Protein AF-A0A3A9K9J2-F1 (afdb_monomer_lite)

Radius of gyration: 22.32 Å; chains: 1; bounding box: 48×50×74 Å

Sequence (201 aa):
MSAGFDIFEVKINYYSASSVFVLTMLWGFITAFLLTTKGYRYADFMFVTNRLTSHLANGLFLLTMSFLGSLTASLSPFLIRVIIFIYQDEGHITEDFLMSAQAHEFIIGFATAFLYLLVFSVLGYLFGMLIQFNKALQVIIPVVFLGGLMINSGEQGMIISIINFFMMESSFVLFTLKMIVSILVIYLSTILLTNKMEVIR

pLDDT: mean 80.05, std 14.47, range [35.81, 96.19]

Organism: NCBI:txid885475

Foldseek 3Di:
DDDDDPPPDDDDDDDDLVVLLVVLLVVLLVVLLCCLDPVNVVVLCVPDVDPVVSLVVSLVVSLVSLLVSLVVSLCVVVVVVVVCVVPPPPPPPPPCPVVVPDPVNSVLSSLLSSLSSSLSNLVSNLLSLVCVVPVVSVVVVVCCVVVQCVVQVDCPRPVNVVVCVQPVDPDSVVNVVVSVVSSCVSSVVSSVVNVVPPDDD

Secondary structure (DSSP, 8-state):
-----------PPP--THHHHHHHHHHHHHHHHHHTSHHHHHHHTTT--SHHHHHHHHHHHHHHHHHHHHHHHHHHHHHHHHHHHHH-TT----THHHHH--HHHHHHHHHHHHHHHHHHHHHHHHHHHHHHH-TTHHHHHHHHHHHHHHHT-STT-HHHHHHHHHH----HHHHHHHHHHHHHHHHHHHHHHHHT-----

Structure (mmCIF, N/CA/C/O backbone):
data_AF-A0A3A9K9J2-F1
#
_entry.id   AF-A0A3A9K9J2-F1
#
loop_
_atom_site.group_PDB
_atom_site.id
_atom_site.type_symbol
_atom_site.label_atom_id
_atom_site.label_alt_id
_atom_site.label_comp_id
_atom_site.label_asym_id
_atom_site.label_entity_id
_atom_site.label_seq_id
_atom_site.pdbx_PDB_ins_code
_atom_site.Cartn_x
_atom_site.Cartn_y
_atom_site.Cartn_z
_atom_site.occupancy
_atom_site.B_iso_or_equiv
_atom_site.auth_seq_id
_atom_site.auth_comp_id
_atom_site.auth_asym_id
_atom_site.auth_atom_id
_atom_site.pdbx_PDB_model_num
ATOM 1 N N . MET A 1 1 ? 30.462 -39.689 -44.982 1.00 38.81 1 MET A N 1
ATOM 2 C CA . MET A 1 1 ? 30.475 -38.266 -44.580 1.00 38.81 1 MET A CA 1
ATOM 3 C C . MET A 1 1 ? 29.304 -38.070 -43.635 1.00 38.81 1 MET A C 1
ATOM 5 O O . MET A 1 1 ? 28.172 -38.116 -44.089 1.00 38.81 1 MET A O 1
ATOM 9 N N . SER A 1 2 ? 29.560 -38.010 -42.328 1.00 35.81 2 SER A N 1
ATOM 10 C CA . SER A 1 2 ? 28.514 -37.786 -41.325 1.00 35.81 2 SER A CA 1
ATOM 11 C C . SER A 1 2 ? 28.433 -36.287 -41.075 1.00 35.81 2 SER A C 1
ATOM 13 O O . SER A 1 2 ? 29.358 -35.721 -40.500 1.00 35.81 2 SER A O 1
ATOM 15 N N . ALA A 1 3 ? 27.377 -35.640 -41.563 1.00 47.16 3 ALA A N 1
ATOM 16 C CA . ALA A 1 3 ? 27.064 -34.269 -41.184 1.00 47.16 3 ALA A CA 1
ATOM 17 C C . ALA A 1 3 ? 26.489 -34.308 -39.762 1.00 47.16 3 ALA A C 1
ATOM 19 O O . ALA A 1 3 ? 25.352 -34.730 -39.560 1.00 47.16 3 ALA A O 1
ATOM 20 N N . GLY A 1 4 ? 27.314 -33.960 -38.773 1.00 50.06 4 GLY A N 1
ATOM 21 C CA . GLY A 1 4 ? 26.856 -33.726 -37.408 1.00 50.06 4 GLY A CA 1
ATOM 22 C C . GLY A 1 4 ? 26.035 -32.443 -37.382 1.00 50.06 4 GLY A C 1
ATOM 23 O O . GLY A 1 4 ? 26.533 -31.385 -37.755 1.00 50.06 4 GLY A O 1
ATOM 24 N N . PHE A 1 5 ? 24.766 -32.556 -37.005 1.00 57.00 5 PHE A N 1
ATOM 25 C CA . PHE A 1 5 ? 23.926 -31.407 -36.700 1.00 57.00 5 PHE A CA 1
ATOM 26 C C . PHE A 1 5 ? 24.384 -30.878 -35.338 1.00 57.00 5 PHE A C 1
ATOM 28 O O . PHE A 1 5 ? 24.170 -31.544 -34.326 1.00 57.00 5 PHE A O 1
ATOM 35 N N . ASP A 1 6 ? 25.063 -29.732 -35.320 1.00 59.66 6 ASP A N 1
ATOM 36 C CA . ASP A 1 6 ? 25.388 -29.038 -34.075 1.00 59.66 6 ASP A CA 1
ATOM 37 C C . ASP A 1 6 ? 24.086 -28.454 -33.520 1.00 59.66 6 ASP A C 1
ATOM 39 O O . ASP A 1 6 ? 23.454 -27.576 -34.115 1.00 59.66 6 ASP A O 1
ATOM 43 N N . ILE A 1 7 ? 23.620 -29.035 -32.421 1.00 63.44 7 ILE A N 1
ATOM 44 C CA . ILE A 1 7 ? 22.377 -28.655 -31.765 1.00 63.44 7 ILE A CA 1
ATOM 45 C C . ILE A 1 7 ? 22.719 -27.453 -30.884 1.00 63.44 7 ILE A C 1
ATOM 47 O O . ILE A 1 7 ? 23.238 -27.611 -29.783 1.00 63.44 7 ILE A O 1
ATOM 51 N N . PHE A 1 8 ? 22.481 -26.239 -31.380 1.00 63.91 8 PHE A N 1
ATOM 52 C CA . PHE A 1 8 ? 22.632 -25.034 -30.567 1.00 63.91 8 PHE A CA 1
ATOM 53 C C . PHE A 1 8 ? 21.551 -25.017 -29.480 1.00 63.91 8 PHE A C 1
ATOM 55 O O . PHE A 1 8 ? 20.386 -24.715 -29.739 1.00 63.91 8 PHE A O 1
ATOM 62 N N . GLU A 1 9 ? 21.938 -25.354 -28.252 1.00 56.88 9 GLU A N 1
ATOM 63 C CA . GLU A 1 9 ? 21.093 -25.212 -27.069 1.00 56.88 9 GLU A CA 1
ATOM 64 C C . GLU A 1 9 ? 21.193 -23.771 -26.552 1.00 56.88 9 GLU A C 1
ATOM 66 O O . GLU A 1 9 ? 22.138 -23.391 -25.863 1.00 56.88 9 GLU A O 1
ATOM 71 N N . VAL A 1 10 ? 20.213 -22.937 -26.909 1.00 65.62 10 VAL A N 1
ATOM 72 C CA . VAL A 1 10 ? 20.111 -21.564 -26.397 1.00 65.62 10 VAL A CA 1
ATOM 73 C C . VAL A 1 10 ? 19.260 -21.570 -25.129 1.00 65.62 10 VAL A C 1
ATOM 75 O O . VAL A 1 10 ? 18.043 -21.749 -25.180 1.00 65.62 10 VAL A O 1
ATOM 78 N N . LYS A 1 11 ? 19.894 -21.347 -23.974 1.00 63.28 11 LYS A N 1
ATOM 79 C CA . LYS A 1 11 ? 19.210 -21.232 -22.681 1.00 63.28 11 LYS A CA 1
ATOM 80 C C . LYS A 1 11 ? 18.871 -19.770 -22.381 1.00 63.28 11 LYS A C 1
ATOM 82 O O . LYS A 1 11 ? 19.721 -19.006 -21.934 1.00 63.28 11 LYS A O 1
ATOM 87 N N . ILE A 1 12 ? 17.615 -19.389 -22.601 1.00 63.84 12 ILE A N 1
ATOM 88 C CA . ILE A 1 12 ? 17.112 -18.038 -22.309 1.00 63.84 12 ILE A CA 1
ATOM 89 C C . ILE A 1 12 ? 16.603 -17.992 -20.862 1.00 63.84 12 ILE A C 1
ATOM 91 O O . ILE A 1 12 ? 15.644 -18.679 -20.517 1.00 63.84 12 ILE A O 1
ATOM 95 N N . ASN A 1 13 ? 17.231 -17.174 -20.011 1.00 65.81 13 ASN A N 1
ATOM 96 C CA . ASN A 1 13 ? 16.778 -16.935 -18.637 1.00 65.81 13 ASN A CA 1
ATOM 97 C C . ASN A 1 13 ? 16.087 -15.565 -18.545 1.00 65.81 13 ASN A C 1
ATOM 99 O O . ASN A 1 13 ? 16.712 -14.536 -18.794 1.00 65.81 13 ASN A O 1
ATOM 103 N N . TYR A 1 14 ? 14.809 -15.546 -18.158 1.00 63.69 14 TYR A N 1
ATOM 104 C CA . TYR A 1 14 ? 14.038 -14.314 -17.978 1.00 63.69 14 TYR A CA 1
ATOM 105 C C . TYR A 1 14 ? 14.114 -13.829 -16.525 1.00 63.69 14 TYR A C 1
ATOM 107 O O . TYR A 1 14 ? 13.605 -14.485 -15.617 1.00 63.69 14 TYR A O 1
ATOM 115 N N . TYR A 1 15 ? 14.704 -12.653 -16.303 1.00 65.50 15 TYR A N 1
ATOM 116 C CA . TYR A 1 15 ? 14.707 -11.977 -15.002 1.00 65.50 15 TYR A CA 1
ATOM 117 C C . TYR A 1 15 ? 13.653 -10.867 -14.998 1.00 65.50 15 TYR A C 1
ATOM 119 O O . TYR A 1 15 ? 13.824 -9.843 -15.656 1.00 65.50 15 TYR A O 1
ATOM 127 N N . SER A 1 16 ? 12.554 -11.064 -14.260 1.00 70.44 16 SER A N 1
ATOM 128 C CA . SER A 1 16 ? 11.479 -10.069 -14.167 1.00 70.44 16 SER A CA 1
ATOM 129 C C . SER A 1 16 ? 11.539 -9.271 -12.868 1.00 70.44 16 SER A C 1
ATOM 131 O O . SER A 1 16 ? 11.442 -9.829 -11.774 1.00 70.44 16 SER A O 1
ATOM 133 N N . ALA A 1 17 ? 11.611 -7.945 -12.984 1.00 72.44 17 ALA A N 1
ATOM 134 C CA . ALA A 1 17 ? 11.533 -7.046 -11.836 1.00 72.44 17 ALA A CA 1
ATOM 135 C C . ALA A 1 17 ? 10.109 -6.929 -11.250 1.00 72.44 17 ALA A C 1
ATOM 137 O O . ALA A 1 17 ? 9.952 -6.542 -10.092 1.00 72.44 17 ALA A O 1
ATOM 138 N N . SER A 1 18 ? 9.071 -7.320 -12.002 1.00 81.12 18 SER A N 1
ATOM 139 C CA . SER A 1 18 ? 7.686 -7.319 -11.506 1.00 81.12 18 SER A CA 1
ATOM 140 C C . SER A 1 18 ? 7.488 -8.270 -10.321 1.00 81.12 18 SER A C 1
ATOM 142 O O . SER A 1 18 ? 6.702 -7.977 -9.421 1.00 81.12 18 SER A O 1
ATOM 144 N N . SER A 1 19 ? 8.256 -9.362 -10.262 1.00 84.50 19 SER A N 1
ATOM 145 C CA . SER A 1 19 ? 8.216 -10.324 -9.156 1.00 84.50 19 SER A CA 1
ATOM 146 C C . SER A 1 19 ? 8.634 -9.699 -7.825 1.00 84.50 19 SER A C 1
ATOM 148 O O . SER A 1 19 ? 8.027 -9.987 -6.795 1.00 84.50 19 SER A O 1
ATOM 150 N N . VAL A 1 20 ? 9.635 -8.809 -7.837 1.00 89.75 20 VAL A N 1
ATOM 151 C CA . VAL A 1 20 ? 10.086 -8.115 -6.620 1.00 89.75 20 VAL A CA 1
ATOM 152 C C . VAL A 1 20 ? 8.975 -7.224 -6.088 1.00 89.75 20 VAL A C 1
ATOM 154 O O . VAL A 1 20 ? 8.674 -7.263 -4.901 1.00 89.75 20 VAL A O 1
ATOM 157 N N . PHE A 1 21 ? 8.311 -6.486 -6.975 1.00 90.62 21 PHE A N 1
ATOM 158 C CA . PHE A 1 21 ? 7.222 -5.603 -6.586 1.00 90.62 21 PHE A CA 1
ATOM 159 C C . PHE A 1 21 ? 6.038 -6.366 -5.968 1.00 90.62 21 PHE A C 1
ATOM 161 O O . PHE A 1 21 ? 5.524 -5.958 -4.926 1.00 90.62 21 PHE A O 1
ATOM 168 N N . VAL A 1 22 ? 5.657 -7.518 -6.534 1.00 91.06 22 VAL A N 1
ATOM 169 C CA . VAL A 1 22 ? 4.616 -8.393 -5.960 1.00 91.06 22 VAL A CA 1
ATOM 170 C C . VAL A 1 22 ? 5.012 -8.901 -4.568 1.00 91.06 22 VAL A C 1
ATOM 172 O O . VAL A 1 22 ? 4.193 -8.887 -3.648 1.00 91.06 22 VAL A O 1
ATOM 175 N N . LEU A 1 23 ? 6.273 -9.297 -4.374 1.00 92.44 23 LEU A N 1
ATOM 176 C CA . LEU A 1 23 ? 6.779 -9.702 -3.059 1.00 92.44 23 LEU A CA 1
ATOM 177 C C . LEU A 1 23 ? 6.764 -8.542 -2.056 1.00 92.44 23 LEU A C 1
ATOM 179 O O . LEU A 1 23 ? 6.409 -8.748 -0.897 1.00 92.44 23 LEU A O 1
ATOM 183 N N . THR A 1 24 ? 7.085 -7.320 -2.487 1.00 94.38 24 THR A N 1
ATOM 184 C CA . THR A 1 24 ? 6.990 -6.127 -1.637 1.00 94.38 24 THR A CA 1
ATOM 185 C C . THR A 1 24 ? 5.545 -5.829 -1.241 1.00 94.38 24 THR A C 1
ATOM 187 O O . THR A 1 24 ? 5.307 -5.483 -0.087 1.00 94.38 24 THR A O 1
ATOM 190 N N . MET A 1 25 ? 4.567 -6.013 -2.137 1.00 94.06 25 MET A N 1
ATOM 191 C CA . MET A 1 25 ? 3.145 -5.893 -1.782 1.00 94.06 25 MET A CA 1
ATOM 192 C C . MET A 1 25 ? 2.729 -6.906 -0.719 1.00 94.06 25 MET A C 1
ATOM 194 O O . MET A 1 25 ? 2.076 -6.542 0.259 1.00 94.06 25 MET A O 1
ATOM 198 N N . LEU A 1 26 ? 3.128 -8.169 -0.893 1.00 93.19 26 LEU A N 1
ATOM 199 C CA . LEU A 1 26 ? 2.860 -9.227 0.077 1.00 93.19 26 LEU A CA 1
ATOM 200 C C . LEU A 1 26 ? 3.513 -8.908 1.430 1.00 93.19 26 LEU A C 1
ATOM 202 O O . LEU A 1 26 ? 2.881 -9.055 2.474 1.00 93.19 26 LEU A O 1
ATOM 206 N N . TRP A 1 27 ? 4.754 -8.420 1.419 1.00 94.88 27 TRP A N 1
ATOM 207 C CA . TRP A 1 27 ? 5.448 -7.964 2.620 1.00 94.88 27 TRP A CA 1
ATOM 208 C C . TRP A 1 27 ? 4.707 -6.808 3.308 1.00 94.88 27 TRP A C 1
ATOM 210 O O . TRP A 1 27 ? 4.423 -6.908 4.499 1.00 94.88 27 TRP A O 1
ATOM 220 N N . GLY A 1 28 ? 4.311 -5.772 2.560 1.00 93.94 28 GLY A N 1
ATOM 221 C CA . GLY A 1 28 ? 3.512 -4.647 3.058 1.00 93.94 28 GLY A CA 1
ATOM 222 C C . GLY A 1 28 ? 2.223 -5.101 3.741 1.00 93.94 28 GLY A C 1
ATOM 223 O O . GLY A 1 28 ? 1.932 -4.716 4.875 1.00 93.94 28 GLY A O 1
ATOM 224 N N . PHE A 1 29 ? 1.499 -6.008 3.085 1.00 94.31 29 PHE A N 1
ATOM 225 C CA . PHE A 1 29 ? 0.292 -6.626 3.623 1.00 94.31 29 PHE A CA 1
ATOM 226 C C . PHE A 1 29 ? 0.555 -7.366 4.944 1.00 94.31 29 PHE A C 1
ATOM 228 O O . PHE A 1 29 ? -0.160 -7.152 5.925 1.00 94.31 29 PHE A O 1
ATOM 235 N N . ILE A 1 30 ? 1.585 -8.219 4.995 1.00 91.69 30 ILE A N 1
ATOM 236 C CA . ILE A 1 30 ? 1.919 -9.015 6.186 1.00 91.69 30 ILE A CA 1
ATOM 237 C C . ILE A 1 30 ? 2.351 -8.115 7.347 1.00 91.69 30 ILE A C 1
ATOM 239 O O . ILE A 1 30 ? 1.925 -8.333 8.479 1.00 91.69 30 ILE A O 1
ATOM 243 N N . THR A 1 31 ? 3.170 -7.091 7.110 1.00 92.25 31 THR A N 1
ATOM 244 C CA . THR A 1 31 ? 3.592 -6.182 8.183 1.00 92.25 31 THR A CA 1
ATOM 245 C C . THR A 1 31 ? 2.418 -5.377 8.726 1.00 92.25 31 THR A C 1
ATOM 247 O O . THR A 1 31 ? 2.264 -5.276 9.943 1.00 92.25 31 THR A O 1
ATOM 250 N N . ALA A 1 32 ? 1.553 -4.861 7.851 1.00 92.44 32 ALA A N 1
ATOM 251 C CA . ALA A 1 32 ? 0.349 -4.154 8.270 1.00 92.44 32 ALA A CA 1
ATOM 252 C C . ALA A 1 32 ? -0.601 -5.055 9.069 1.00 92.44 32 ALA A C 1
ATOM 254 O O . ALA A 1 32 ? -1.205 -4.622 10.048 1.00 92.44 32 ALA A O 1
ATOM 255 N N . PHE A 1 33 ? -0.688 -6.331 8.694 1.00 90.12 33 PHE A N 1
ATOM 256 C CA . PHE A 1 33 ? -1.414 -7.344 9.444 1.00 90.12 33 PHE A CA 1
ATOM 257 C C . PHE A 1 33 ? -0.812 -7.574 10.842 1.00 90.12 33 PHE A C 1
ATOM 259 O O . PHE A 1 33 ? -1.531 -7.547 11.846 1.00 90.12 33 PHE A O 1
ATOM 266 N N . LEU A 1 34 ? 0.509 -7.761 10.926 1.00 88.19 34 LEU A N 1
ATOM 267 C CA . LEU A 1 34 ? 1.234 -8.001 12.178 1.00 88.19 34 LEU A CA 1
ATOM 268 C C . LEU A 1 34 ? 1.136 -6.828 13.156 1.00 88.19 34 LEU A C 1
ATOM 270 O O . LEU A 1 34 ? 1.050 -7.066 14.362 1.00 88.19 34 LEU A O 1
ATOM 274 N N . LEU A 1 35 ? 1.069 -5.595 12.652 1.00 87.62 35 LEU A N 1
ATOM 275 C CA . LEU A 1 35 ? 0.879 -4.380 13.451 1.00 87.62 35 LEU A CA 1
ATOM 276 C C . LEU A 1 35 ? -0.354 -4.467 14.357 1.00 87.62 35 LEU A C 1
ATOM 278 O O . LEU A 1 35 ? -0.374 -3.962 15.473 1.00 87.62 35 LEU A O 1
ATOM 282 N N . THR A 1 36 ? -1.384 -5.173 13.899 1.00 84.62 36 THR A N 1
ATOM 283 C CA . THR A 1 36 ? -2.623 -5.326 14.654 1.00 84.62 36 THR A CA 1
ATOM 284 C C . THR A 1 36 ? -2.491 -6.357 15.791 1.00 84.62 36 THR A C 1
ATOM 286 O O . THR A 1 36 ? -3.266 -6.334 16.746 1.00 84.62 36 THR A O 1
ATOM 289 N N . THR A 1 37 ? -1.499 -7.252 15.755 1.00 81.62 37 THR A N 1
ATOM 290 C CA . THR A 1 37 ? -1.353 -8.326 16.750 1.00 81.62 37 THR A CA 1
ATOM 291 C C . THR A 1 37 ? -1.099 -7.797 18.163 1.00 81.62 37 THR A C 1
ATOM 293 O O . THR A 1 37 ? -0.556 -6.713 18.373 1.00 81.62 37 THR A O 1
ATOM 296 N N . LYS A 1 38 ? -1.468 -8.603 19.170 1.00 67.31 38 LYS A N 1
ATOM 297 C CA . LYS A 1 38 ? -1.384 -8.224 20.589 1.00 67.31 38 LYS A CA 1
ATOM 298 C C . LYS A 1 38 ? -0.004 -7.686 20.990 1.00 67.31 38 LYS A C 1
ATOM 300 O O . LYS A 1 38 ? 0.050 -6.690 21.697 1.00 67.31 38 LYS A O 1
ATOM 305 N N . GLY A 1 39 ? 1.081 -8.314 20.531 1.00 66.81 39 GLY A N 1
ATOM 306 C CA . GLY A 1 39 ? 2.448 -7.916 20.887 1.00 66.81 39 GLY A CA 1
ATOM 307 C C . GLY A 1 39 ? 2.786 -6.483 20.472 1.00 66.81 39 GLY A C 1
ATOM 308 O O . GLY A 1 39 ? 3.242 -5.704 21.303 1.00 66.81 39 GLY A O 1
ATOM 309 N N . TYR A 1 40 ? 2.484 -6.114 19.226 1.00 65.56 40 TYR A N 1
ATOM 310 C CA . TYR A 1 40 ? 2.722 -4.761 18.714 1.00 65.56 40 TYR A CA 1
ATOM 311 C C . TYR A 1 40 ? 1.750 -3.741 19.311 1.00 65.56 40 TYR A C 1
ATOM 313 O O . TYR A 1 40 ? 2.157 -2.663 19.731 1.00 65.56 40 TYR A O 1
ATOM 321 N N . ARG A 1 41 ? 0.484 -4.128 19.495 1.00 63.69 41 ARG A N 1
ATOM 322 C CA . ARG A 1 41 ? -0.530 -3.254 20.093 1.00 63.69 41 ARG A CA 1
ATOM 323 C C . ARG A 1 41 ? -0.197 -2.843 21.531 1.00 63.69 41 ARG A C 1
ATOM 325 O O . ARG A 1 41 ? -0.475 -1.716 21.924 1.00 63.69 41 ARG A O 1
ATOM 332 N N . TYR A 1 42 ? 0.375 -3.742 22.337 1.00 61.75 42 TYR A N 1
ATOM 333 C CA . TYR A 1 42 ? 0.787 -3.410 23.708 1.00 61.75 42 TYR A CA 1
ATOM 334 C C . TYR A 1 42 ? 2.016 -2.495 23.755 1.00 61.75 42 TYR A C 1
ATOM 336 O O . TYR A 1 42 ? 2.108 -1.679 24.670 1.00 61.75 42 TYR A O 1
ATOM 344 N N . ALA A 1 43 ? 2.917 -2.587 22.771 1.00 61.53 43 ALA A N 1
ATOM 345 C CA . ALA A 1 43 ? 4.032 -1.653 22.638 1.00 61.53 43 ALA A CA 1
ATOM 346 C C . ALA A 1 43 ? 3.542 -0.237 22.276 1.00 61.53 43 ALA A C 1
ATOM 348 O O . ALA A 1 43 ? 4.005 0.738 22.864 1.00 61.53 43 ALA A O 1
ATOM 349 N N . ASP A 1 44 ? 2.538 -0.123 21.400 1.00 62.50 44 ASP A N 1
ATOM 350 C CA . ASP A 1 44 ? 1.947 1.168 21.014 1.00 62.50 44 ASP A CA 1
ATOM 351 C C . ASP A 1 44 ? 1.260 1.893 22.185 1.00 62.50 44 ASP A C 1
ATOM 353 O O . ASP A 1 44 ? 1.377 3.115 22.326 1.00 62.50 44 ASP A O 1
ATOM 357 N N . PHE A 1 45 ? 0.578 1.153 23.071 1.00 60.19 45 PHE A N 1
ATOM 358 C CA . PHE A 1 45 ? -0.100 1.733 24.240 1.00 60.19 45 PHE A CA 1
ATOM 359 C C . PHE A 1 45 ? 0.855 2.344 25.277 1.00 60.19 45 PHE A C 1
ATOM 361 O O . PHE A 1 45 ? 0.399 3.101 26.134 1.00 60.19 45 PHE A O 1
ATOM 368 N N . MET A 1 46 ? 2.163 2.064 25.206 1.00 61.69 46 MET A N 1
ATOM 369 C CA . MET A 1 46 ? 3.145 2.718 26.079 1.00 61.69 46 MET A CA 1
ATOM 370 C C . MET A 1 46 ? 3.386 4.187 25.707 1.00 61.69 46 MET A C 1
ATOM 372 O O . MET A 1 46 ? 3.785 4.966 26.570 1.00 61.69 46 MET A O 1
ATOM 376 N N . PHE A 1 47 ? 3.118 4.575 24.457 1.00 59.72 47 PHE A N 1
ATOM 377 C CA . PHE A 1 47 ? 3.344 5.938 23.964 1.00 59.72 47 PHE A CA 1
ATOM 378 C C . PHE A 1 47 ? 2.046 6.694 23.664 1.00 59.72 47 PHE A C 1
ATOM 380 O O . PHE A 1 47 ? 2.026 7.922 23.721 1.00 59.72 47 PHE A O 1
ATOM 387 N N . VAL A 1 48 ? 0.953 5.984 23.357 1.00 62.94 48 VAL A N 1
ATOM 388 C CA . VAL A 1 48 ? -0.306 6.589 22.911 1.00 62.94 48 VAL A CA 1
ATOM 389 C C . VAL A 1 48 ? -1.500 5.968 23.644 1.00 62.94 48 VAL A C 1
ATOM 391 O O . VAL A 1 48 ? -1.856 4.814 23.425 1.00 62.94 48 VAL A O 1
ATOM 394 N N . THR A 1 49 ? -2.160 6.746 24.505 1.00 65.94 49 THR A N 1
ATOM 395 C CA . THR A 1 49 ? -3.220 6.263 25.413 1.00 65.94 49 THR A CA 1
ATOM 396 C C . THR A 1 49 ? -4.637 6.269 24.828 1.00 65.94 49 THR A C 1
ATOM 398 O O . THR A 1 49 ? -5.513 5.610 25.387 1.00 65.94 49 THR A O 1
ATOM 401 N N . ASN A 1 50 ? -4.897 6.962 23.710 1.00 76.31 50 ASN A N 1
ATOM 402 C CA . ASN A 1 50 ? -6.227 7.021 23.083 1.00 76.31 50 ASN A CA 1
ATOM 403 C C . ASN A 1 50 ? -6.305 6.160 21.796 1.00 76.31 50 ASN A C 1
ATOM 405 O O . ASN A 1 50 ? -5.352 6.067 21.018 1.00 76.31 50 ASN A O 1
ATOM 409 N N . ARG A 1 51 ? -7.459 5.520 21.551 1.00 75.12 51 ARG A N 1
ATOM 410 C CA . ARG A 1 51 ? -7.707 4.639 20.393 1.00 75.12 51 ARG A CA 1
ATOM 411 C C . ARG A 1 51 ? -7.576 5.377 19.067 1.00 75.12 51 ARG A C 1
ATOM 413 O O . ARG A 1 51 ? -6.937 4.874 18.150 1.00 75.12 51 ARG A O 1
ATOM 420 N N . LEU A 1 52 ? -8.136 6.583 18.975 1.00 77.00 52 LEU A N 1
ATOM 421 C CA . LEU A 1 52 ? -8.074 7.375 17.745 1.00 77.00 52 LEU A CA 1
ATOM 422 C C . LEU A 1 52 ? -6.632 7.771 17.412 1.00 77.00 52 LEU A C 1
ATOM 424 O O . LEU A 1 52 ? -6.214 7.681 16.260 1.00 77.00 52 LEU A O 1
ATOM 428 N N . THR A 1 53 ? -5.851 8.139 18.427 1.00 82.56 53 THR A N 1
ATOM 429 C CA . THR A 1 53 ? -4.431 8.458 18.258 1.00 82.56 53 THR A CA 1
ATOM 430 C C . THR A 1 53 ? -3.602 7.219 17.920 1.00 82.56 53 THR A C 1
ATOM 432 O O . THR A 1 53 ? -2.673 7.328 17.130 1.00 82.56 53 THR A O 1
ATOM 435 N N . SER A 1 54 ? -3.958 6.035 18.439 1.00 82.88 54 SER A N 1
ATOM 436 C CA . SER A 1 54 ? -3.310 4.768 18.063 1.00 82.88 54 SER A CA 1
ATOM 437 C C . SER A 1 54 ? -3.611 4.388 16.611 1.00 82.88 54 SER A C 1
ATOM 439 O O . SER A 1 54 ? -2.700 4.013 15.876 1.00 82.88 54 SER A O 1
ATOM 441 N N . HIS A 1 55 ? -4.856 4.550 16.149 1.00 86.75 55 HIS A N 1
ATOM 442 C CA . HIS A 1 55 ? -5.174 4.386 14.732 1.00 86.75 55 HIS A CA 1
ATOM 443 C C . HIS A 1 55 ? -4.379 5.374 13.882 1.00 86.75 55 HIS A C 1
ATOM 445 O O . HIS A 1 55 ? -3.690 4.948 12.967 1.00 86.75 55 HIS A O 1
ATOM 451 N N . LEU A 1 56 ? -4.385 6.668 14.215 1.00 87.75 56 LEU A N 1
ATOM 452 C CA . LEU A 1 56 ? -3.643 7.682 13.462 1.00 87.75 56 LEU A CA 1
ATOM 453 C C . LEU A 1 56 ? -2.135 7.383 13.384 1.00 87.75 56 LEU A C 1
ATOM 455 O O . LEU A 1 56 ? -1.556 7.493 12.305 1.00 87.75 56 LEU A O 1
ATOM 459 N N . ALA A 1 57 ? -1.520 6.961 14.493 1.00 89.00 57 ALA A N 1
ATOM 460 C CA . ALA A 1 57 ? -0.117 6.551 14.528 1.00 89.00 57 ALA A CA 1
ATOM 461 C C . ALA A 1 57 ? 0.147 5.356 13.599 1.00 89.00 57 ALA A C 1
ATOM 463 O O . ALA A 1 57 ? 1.074 5.394 12.792 1.00 89.00 57 ALA A O 1
ATOM 464 N N . ASN A 1 58 ? -0.724 4.344 13.638 1.00 89.94 58 ASN A N 1
ATOM 465 C CA . ASN A 1 58 ? -0.655 3.198 12.735 1.00 89.94 58 ASN A CA 1
ATOM 466 C C . ASN A 1 58 ? -0.822 3.611 11.266 1.00 89.94 58 ASN A C 1
ATOM 468 O O . ASN A 1 58 ? -0.063 3.160 10.416 1.00 89.94 58 ASN A O 1
ATOM 472 N N . GLY A 1 59 ? -1.745 4.522 10.950 1.00 90.88 59 GLY A N 1
ATOM 473 C CA . GLY A 1 59 ? -1.902 5.065 9.598 1.00 90.88 59 GLY A CA 1
ATOM 474 C C . GLY A 1 59 ? -0.645 5.777 9.088 1.00 90.88 59 GLY A C 1
ATOM 475 O O . GLY A 1 59 ? -0.224 5.548 7.955 1.00 90.88 59 GLY A O 1
ATOM 476 N N . LEU A 1 60 ? -0.003 6.593 9.932 1.00 91.88 60 LEU A N 1
ATOM 477 C CA . LEU A 1 60 ? 1.269 7.246 9.598 1.00 91.88 60 LEU A CA 1
ATOM 478 C C . LEU A 1 60 ? 2.404 6.235 9.401 1.00 91.88 60 LEU A C 1
ATOM 480 O O . LEU A 1 60 ? 3.208 6.399 8.485 1.00 91.88 60 LEU A O 1
ATOM 484 N N . PHE A 1 61 ? 2.443 5.173 10.208 1.00 91.88 61 PHE A N 1
ATOM 485 C CA . PHE A 1 61 ? 3.394 4.077 10.033 1.00 91.88 61 PHE A CA 1
ATOM 486 C C . PHE A 1 61 ? 3.192 3.345 8.697 1.00 91.88 61 PHE A C 1
ATOM 488 O O . PHE A 1 61 ? 4.156 3.092 7.978 1.00 91.88 61 PHE A O 1
ATOM 495 N N . LEU A 1 62 ? 1.947 3.053 8.307 1.00 94.12 62 LEU A N 1
ATOM 496 C CA . LEU A 1 62 ? 1.658 2.428 7.010 1.00 94.12 62 LEU A CA 1
ATOM 497 C C . LEU A 1 62 ? 2.064 3.330 5.837 1.00 94.12 62 LEU A C 1
ATOM 499 O O . LEU A 1 62 ? 2.590 2.833 4.839 1.00 94.12 62 LEU A O 1
ATOM 503 N N . LEU A 1 63 ? 1.862 4.646 5.958 1.00 94.94 63 LEU A N 1
ATOM 504 C CA . LEU A 1 63 ? 2.294 5.621 4.954 1.00 94.94 63 LEU A CA 1
ATOM 505 C C . LEU A 1 63 ? 3.817 5.631 4.786 1.00 94.94 63 LEU A C 1
ATOM 507 O O . LEU A 1 63 ? 4.309 5.537 3.661 1.00 94.94 63 LEU A O 1
ATOM 511 N N . THR A 1 64 ? 4.569 5.711 5.885 1.00 94.31 64 THR A N 1
ATOM 512 C CA . THR A 1 64 ? 6.039 5.765 5.841 1.00 94.31 64 THR A CA 1
ATOM 513 C C . THR A 1 64 ? 6.632 4.449 5.346 1.00 94.31 64 THR A C 1
ATOM 515 O O . THR A 1 64 ? 7.517 4.452 4.488 1.00 94.31 64 THR A O 1
ATOM 518 N N . MET A 1 65 ? 6.100 3.318 5.810 1.00 94.81 65 MET A N 1
ATOM 519 C CA . MET A 1 65 ? 6.504 1.990 5.362 1.00 94.81 65 MET A CA 1
ATOM 520 C C . MET A 1 65 ? 6.237 1.793 3.863 1.00 94.81 65 MET A C 1
ATOM 522 O O . MET A 1 65 ? 7.110 1.305 3.146 1.00 94.81 65 MET A O 1
ATOM 526 N N . SER A 1 66 ? 5.069 2.213 3.367 1.00 96.06 66 SER A N 1
ATOM 527 C CA . SER A 1 66 ? 4.734 2.113 1.939 1.00 96.06 66 SER A CA 1
ATOM 528 C C . SER A 1 66 ? 5.636 3.003 1.083 1.00 96.06 66 SER A C 1
ATOM 530 O O . SER A 1 66 ? 6.041 2.615 -0.013 1.00 96.06 66 SER A O 1
ATOM 532 N N . PHE A 1 67 ? 6.014 4.182 1.578 1.00 96.19 67 PHE A N 1
ATOM 533 C CA . PHE A 1 67 ? 6.961 5.055 0.888 1.00 96.19 67 PHE A CA 1
ATOM 534 C C . PHE A 1 67 ? 8.342 4.399 0.757 1.00 96.19 67 PHE A C 1
ATOM 536 O O . PHE A 1 67 ? 8.878 4.290 -0.343 1.00 96.19 67 PHE A O 1
ATOM 543 N N . LEU A 1 68 ? 8.892 3.872 1.853 1.00 95.44 68 LEU A N 1
ATOM 544 C CA . LEU A 1 68 ? 10.195 3.197 1.835 1.00 95.44 68 LEU A CA 1
ATOM 545 C C . LEU A 1 68 ? 10.171 1.893 1.018 1.00 95.44 68 LEU A C 1
ATOM 547 O O . LEU A 1 68 ? 11.102 1.611 0.258 1.00 95.44 68 LEU A O 1
ATOM 551 N N . GLY A 1 69 ? 9.097 1.109 1.131 1.00 93.94 69 GLY A N 1
ATOM 552 C CA . GLY A 1 69 ? 8.928 -0.139 0.389 1.00 93.94 69 GLY A CA 1
ATOM 553 C C . GLY A 1 69 ? 8.804 0.088 -1.118 1.00 93.94 69 GLY A C 1
ATOM 554 O O . GLY A 1 69 ? 9.459 -0.586 -1.907 1.00 93.94 69 GLY A O 1
ATOM 555 N N . SER A 1 70 ? 8.027 1.085 -1.542 1.00 94.12 70 SER A N 1
ATOM 556 C CA . SER A 1 70 ? 7.912 1.428 -2.967 1.00 94.12 70 SER A CA 1
ATOM 557 C C . SER A 1 70 ? 9.205 2.008 -3.535 1.00 94.12 70 SER A C 1
ATOM 559 O O . SER A 1 70 ? 9.548 1.713 -4.681 1.00 94.12 70 SER A O 1
ATOM 561 N N . LEU A 1 71 ? 9.964 2.765 -2.737 1.00 93.88 71 LEU A N 1
ATOM 562 C CA . LEU A 1 71 ? 11.256 3.316 -3.150 1.00 93.88 71 LEU A CA 1
ATOM 563 C C . LEU A 1 71 ? 12.270 2.201 -3.402 1.00 93.88 71 LEU A C 1
ATOM 565 O O . LEU A 1 71 ? 12.894 2.146 -4.458 1.00 93.88 71 LEU A O 1
ATOM 569 N N . THR A 1 72 ? 12.376 1.262 -2.466 1.00 92.31 72 THR A N 1
ATOM 570 C CA . THR A 1 72 ? 13.262 0.097 -2.602 1.00 92.31 72 THR A CA 1
ATOM 571 C C . THR A 1 72 ? 12.836 -0.827 -3.745 1.00 92.31 72 THR A C 1
ATOM 573 O O . THR A 1 72 ? 13.684 -1.244 -4.535 1.00 92.31 72 THR A O 1
ATOM 576 N N . ALA A 1 73 ? 11.535 -1.084 -3.912 1.00 91.69 73 ALA A N 1
ATOM 577 C CA . ALA A 1 73 ? 11.023 -1.873 -5.032 1.00 91.69 73 ALA A CA 1
ATOM 578 C C . ALA A 1 73 ? 11.294 -1.211 -6.394 1.00 91.69 73 ALA A C 1
ATOM 580 O O . ALA A 1 73 ? 11.696 -1.894 -7.331 1.00 91.69 73 ALA A O 1
ATOM 581 N N . SER A 1 74 ? 11.147 0.114 -6.495 1.00 90.62 74 SER A N 1
ATOM 582 C CA . SER A 1 74 ? 11.396 0.864 -7.739 1.00 90.62 74 SER A CA 1
ATOM 583 C C . SER A 1 74 ? 12.880 0.910 -8.120 1.00 90.62 74 SER A C 1
ATOM 585 O O . SER A 1 74 ? 13.210 1.046 -9.296 1.00 90.62 74 SER A O 1
ATOM 587 N N . LEU A 1 75 ? 13.783 0.760 -7.146 1.00 89.50 75 LEU A N 1
ATOM 588 C CA . LEU A 1 75 ? 15.230 0.688 -7.376 1.00 89.50 75 LEU A CA 1
ATOM 589 C C . LEU A 1 75 ? 15.727 -0.734 -7.690 1.00 89.50 75 LEU A C 1
ATOM 591 O O . LEU A 1 75 ? 16.780 -0.902 -8.308 1.00 89.50 75 LEU A O 1
ATOM 595 N N . SER A 1 76 ? 14.970 -1.770 -7.321 1.00 88.94 76 SER A N 1
ATOM 596 C CA . SER A 1 76 ? 15.342 -3.171 -7.554 1.00 88.94 76 SER A CA 1
ATOM 597 C C . SER A 1 76 ? 15.618 -3.548 -9.025 1.00 88.94 76 SER A C 1
ATOM 599 O O . SER A 1 76 ? 16.601 -4.258 -9.251 1.00 88.94 76 SER A O 1
ATOM 601 N N . PRO A 1 77 ? 14.861 -3.069 -10.042 1.00 84.00 77 PRO A N 1
ATOM 602 C CA . PRO A 1 77 ? 15.174 -3.349 -11.444 1.00 84.00 77 PRO A CA 1
ATOM 603 C C . PRO A 1 77 ? 16.592 -2.917 -11.843 1.00 84.00 77 PRO A C 1
ATOM 605 O O . PRO A 1 77 ? 17.257 -3.621 -12.601 1.00 84.00 77 PRO A O 1
ATOM 608 N N . PHE A 1 78 ? 17.069 -1.781 -11.321 1.00 84.12 78 PHE A N 1
ATOM 609 C CA . PHE A 1 78 ? 18.427 -1.295 -11.579 1.00 84.12 78 PHE A CA 1
ATOM 610 C C . PHE A 1 78 ? 19.467 -2.210 -10.936 1.00 84.12 78 PHE A C 1
ATOM 612 O O . PHE A 1 78 ? 20.449 -2.571 -11.577 1.00 84.12 78 PHE A O 1
ATOM 619 N N . LEU A 1 79 ? 19.215 -2.653 -9.702 1.00 84.88 79 LEU A N 1
ATOM 620 C CA . LEU A 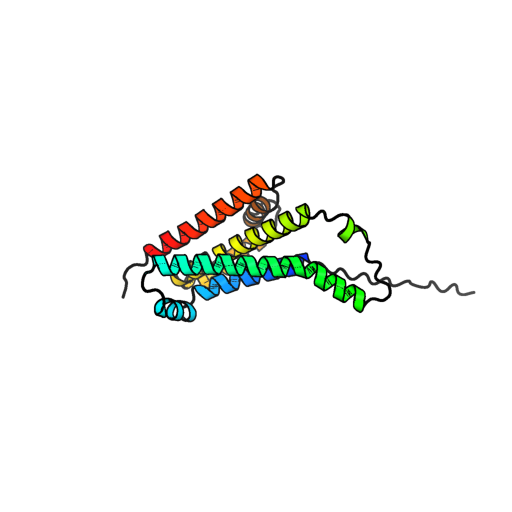1 79 ? 20.094 -3.578 -8.990 1.00 84.88 79 LEU A CA 1
ATOM 621 C C . LEU A 1 79 ? 20.220 -4.917 -9.734 1.00 84.88 79 LEU A C 1
ATOM 623 O O . LEU A 1 79 ? 21.333 -5.389 -9.950 1.00 84.88 79 LEU A O 1
ATOM 627 N N . ILE A 1 80 ? 19.104 -5.502 -10.187 1.00 84.25 80 ILE A N 1
ATOM 628 C CA . ILE A 1 80 ? 19.104 -6.762 -10.953 1.00 84.25 80 ILE A CA 1
ATOM 629 C C . ILE A 1 80 ? 19.951 -6.627 -12.224 1.00 84.25 80 ILE A C 1
ATOM 631 O O . ILE A 1 80 ? 20.735 -7.519 -12.537 1.00 84.25 80 ILE A O 1
ATOM 635 N N . ARG A 1 81 ? 19.837 -5.501 -12.937 1.00 78.44 81 ARG A N 1
ATOM 636 C CA . ARG A 1 81 ? 20.631 -5.238 -14.146 1.00 78.44 81 ARG A CA 1
ATOM 637 C C . ARG A 1 81 ? 22.119 -5.103 -13.851 1.00 78.44 81 ARG A C 1
ATOM 639 O O . ARG A 1 81 ? 22.914 -5.661 -14.594 1.00 78.44 81 ARG A O 1
ATOM 646 N N . VAL A 1 82 ? 22.491 -4.418 -12.767 1.00 83.62 82 VAL A N 1
ATOM 647 C CA . VAL A 1 82 ? 23.895 -4.318 -12.333 1.00 83.62 82 VAL A CA 1
ATOM 648 C C . VAL A 1 82 ? 24.461 -5.702 -12.014 1.00 83.62 82 VAL A C 1
ATOM 650 O O . VAL A 1 82 ? 25.579 -6.006 -12.413 1.00 83.62 82 VAL A O 1
ATOM 653 N N . ILE A 1 83 ? 23.686 -6.572 -11.359 1.00 84.06 83 ILE A N 1
ATOM 654 C CA . ILE A 1 83 ? 24.099 -7.960 -11.114 1.00 84.06 83 ILE A CA 1
ATOM 655 C C . ILE A 1 83 ? 24.292 -8.703 -12.441 1.00 84.06 83 ILE A C 1
ATOM 657 O O . ILE A 1 83 ? 25.341 -9.300 -12.648 1.00 84.06 83 ILE A O 1
ATOM 661 N N . ILE A 1 84 ? 23.318 -8.656 -13.354 1.00 81.56 84 ILE A N 1
ATOM 662 C CA . ILE A 1 84 ? 23.424 -9.349 -14.649 1.00 81.56 84 ILE A CA 1
ATOM 663 C C . ILE A 1 84 ? 24.645 -8.853 -15.432 1.00 81.56 84 ILE A C 1
ATOM 665 O O . ILE A 1 84 ? 25.400 -9.677 -15.931 1.00 81.56 84 ILE A O 1
ATOM 669 N N . PHE A 1 85 ? 24.881 -7.540 -15.464 1.00 79.75 85 PHE A N 1
ATOM 670 C CA . PHE A 1 85 ? 26.048 -6.941 -16.114 1.00 79.75 85 PHE A CA 1
ATOM 671 C C . PHE A 1 85 ? 27.378 -7.469 -15.560 1.00 79.75 85 PHE A C 1
ATOM 673 O O . PHE A 1 85 ? 28.297 -7.736 -16.320 1.00 79.75 85 PHE A O 1
ATOM 680 N N . ILE A 1 86 ? 27.487 -7.628 -14.237 1.00 82.94 86 ILE A N 1
ATOM 681 C CA . ILE A 1 86 ? 28.725 -8.094 -13.595 1.00 82.94 86 ILE A CA 1
ATOM 682 C C . ILE A 1 86 ? 28.963 -9.593 -13.836 1.00 82.94 86 ILE A C 1
ATOM 684 O O . ILE A 1 86 ? 30.112 -10.018 -13.912 1.00 82.94 86 ILE A O 1
ATOM 688 N N . TYR A 1 87 ? 27.900 -10.401 -13.913 1.00 81.44 87 TYR A N 1
ATOM 689 C CA . TYR A 1 87 ? 28.004 -11.866 -13.946 1.00 81.44 87 TYR A CA 1
ATOM 690 C C . TYR A 1 87 ? 27.791 -12.503 -15.333 1.00 81.44 87 TYR A C 1
ATOM 692 O O . TYR A 1 87 ? 28.059 -13.696 -15.476 1.00 81.44 87 TYR A O 1
ATOM 700 N N . GLN A 1 88 ? 27.308 -11.771 -16.343 1.00 75.62 88 GLN A N 1
ATOM 701 C CA . GLN A 1 88 ? 27.146 -12.264 -17.720 1.00 75.62 88 GLN A CA 1
ATOM 702 C C . GLN A 1 88 ? 28.007 -11.452 -18.697 1.00 75.62 88 GLN A C 1
ATOM 704 O O . GLN A 1 88 ? 27.651 -10.334 -19.055 1.00 75.62 88 GLN A O 1
ATOM 709 N N . ASP A 1 89 ? 29.099 -12.064 -19.170 1.00 59.19 89 ASP A N 1
ATOM 710 C CA . ASP A 1 89 ? 30.082 -11.479 -20.107 1.00 59.19 89 ASP A CA 1
ATOM 711 C C . ASP A 1 89 ? 29.487 -11.099 -21.483 1.00 59.19 89 ASP A C 1
ATOM 713 O O . ASP A 1 89 ? 30.006 -10.224 -22.168 1.00 59.19 89 ASP A O 1
ATOM 717 N N . GLU A 1 90 ? 28.373 -11.723 -21.889 1.00 56.81 90 GLU A N 1
ATOM 718 C CA . GLU A 1 90 ? 27.720 -11.506 -23.197 1.00 56.81 90 GLU A CA 1
ATOM 719 C C . GLU A 1 90 ? 26.329 -10.863 -23.087 1.00 56.81 90 GLU A C 1
ATOM 721 O O . GLU A 1 90 ? 25.523 -10.900 -24.020 1.00 56.81 90 GLU A O 1
ATOM 726 N N . GLY A 1 91 ? 26.008 -10.275 -21.932 1.00 54.53 91 GLY A N 1
ATOM 727 C CA . GLY A 1 91 ? 24.742 -9.585 -21.736 1.00 54.53 91 GLY A CA 1
ATOM 728 C C . GLY A 1 91 ? 24.655 -8.345 -22.623 1.00 54.53 91 GLY A C 1
ATOM 729 O O . GLY A 1 91 ? 25.049 -7.261 -22.201 1.00 54.53 91 GLY A O 1
ATOM 730 N N . HIS A 1 92 ? 24.089 -8.471 -23.828 1.00 52.03 92 HIS A N 1
ATOM 731 C CA . HIS A 1 92 ? 23.577 -7.330 -24.586 1.00 52.03 92 HIS A CA 1
ATOM 732 C C . HIS A 1 92 ? 22.434 -6.691 -23.788 1.00 52.03 92 HIS A C 1
ATOM 734 O O . HIS A 1 92 ? 21.252 -6.966 -23.992 1.00 52.03 92 HIS A O 1
ATOM 740 N N . ILE A 1 93 ? 22.797 -5.834 -22.836 1.00 57.56 93 ILE A N 1
ATOM 741 C CA . ILE A 1 93 ? 21.879 -4.899 -22.207 1.00 57.56 93 ILE A CA 1
ATOM 742 C C . ILE A 1 93 ? 21.554 -3.895 -23.301 1.00 57.56 93 ILE A C 1
ATOM 744 O O . ILE A 1 93 ? 22.363 -3.029 -23.617 1.00 57.56 93 ILE A O 1
ATOM 748 N N . THR A 1 94 ? 20.392 -4.047 -23.931 1.00 55.12 94 THR A N 1
ATOM 749 C CA . THR A 1 94 ? 19.888 -3.065 -24.890 1.00 55.12 94 THR A CA 1
ATOM 750 C C . THR A 1 94 ? 19.931 -1.683 -24.233 1.00 55.12 94 THR A C 1
ATOM 752 O O . THR A 1 94 ? 19.269 -1.467 -23.211 1.00 55.12 94 THR A O 1
ATOM 755 N N . GLU A 1 95 ? 20.716 -0.767 -24.809 1.00 52.06 95 GLU A N 1
ATOM 756 C CA . GLU A 1 95 ? 20.935 0.607 -24.321 1.00 52.06 95 GLU A CA 1
ATOM 757 C C . GLU A 1 95 ? 19.643 1.446 -24.242 1.00 52.06 95 GLU A C 1
ATOM 759 O O . GLU A 1 95 ? 19.614 2.517 -23.636 1.00 52.06 95 GLU A O 1
ATOM 764 N N . ASP A 1 96 ? 18.540 0.925 -24.780 1.00 51.94 96 ASP A N 1
ATOM 765 C CA . ASP A 1 96 ? 17.252 1.606 -24.894 1.00 51.94 96 ASP A CA 1
ATOM 766 C C . ASP A 1 96 ? 16.627 2.016 -23.552 1.00 51.94 96 ASP A C 1
ATOM 768 O O . ASP A 1 96 ? 15.931 3.022 -23.478 1.00 51.94 96 ASP A O 1
ATOM 772 N N . PHE A 1 97 ? 16.874 1.300 -22.451 1.00 52.38 97 PHE A N 1
ATOM 773 C CA . PHE A 1 97 ? 16.125 1.562 -21.211 1.00 52.38 97 PHE A CA 1
ATOM 774 C C . PHE A 1 97 ? 16.544 2.843 -20.477 1.00 52.38 97 PHE A C 1
ATOM 776 O O . PHE A 1 97 ? 15.698 3.502 -19.881 1.00 52.38 97 PHE A O 1
ATOM 783 N N . LEU A 1 98 ? 17.832 3.204 -20.488 1.00 51.94 98 LEU A N 1
ATOM 7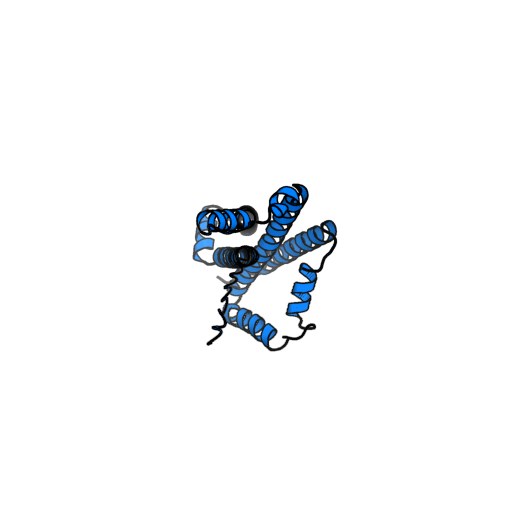84 C CA . LEU A 1 98 ? 18.288 4.446 -19.844 1.00 51.94 98 LEU A CA 1
ATOM 785 C C . LEU A 1 98 ? 18.102 5.666 -20.751 1.00 51.94 98 LEU A C 1
ATOM 787 O O . LEU A 1 98 ? 18.007 6.779 -20.240 1.00 51.94 98 LEU A O 1
ATOM 791 N N . MET A 1 99 ? 18.020 5.468 -22.072 1.00 48.78 99 MET A N 1
ATOM 792 C CA . MET A 1 99 ? 17.789 6.555 -23.025 1.00 48.78 99 MET A CA 1
ATOM 793 C C . MET A 1 99 ? 16.298 6.811 -23.302 1.00 48.78 99 MET A C 1
ATOM 795 O O . MET A 1 99 ? 15.947 7.951 -23.603 1.00 48.78 99 MET A O 1
ATOM 799 N N . SER A 1 100 ? 15.412 5.814 -23.153 1.00 51.94 100 SER A N 1
ATOM 800 C CA . SER A 1 100 ? 13.963 5.990 -23.357 1.00 51.94 100 SER A CA 1
ATOM 801 C C . SER A 1 100 ? 13.188 6.342 -22.086 1.00 51.94 100 SER A C 1
ATOM 803 O O . SER A 1 100 ? 12.128 6.956 -22.195 1.00 51.94 100 SER A O 1
ATOM 805 N N . ALA A 1 101 ? 13.679 5.979 -20.894 1.00 56.12 101 ALA A N 1
ATOM 806 C CA . ALA A 1 101 ? 12.991 6.269 -19.638 1.00 56.12 101 ALA A CA 1
ATOM 807 C C . ALA A 1 101 ? 13.163 7.748 -19.279 1.00 56.12 101 ALA A C 1
ATOM 809 O O . ALA A 1 101 ? 14.046 8.153 -18.519 1.00 56.12 101 ALA A O 1
ATOM 810 N N . GLN A 1 102 ? 12.305 8.585 -19.849 1.00 73.25 102 GLN A N 1
ATOM 811 C CA . GLN A 1 102 ? 12.196 9.975 -19.446 1.00 73.25 102 GLN A CA 1
ATOM 812 C C . GLN A 1 102 ? 11.907 10.038 -17.935 1.00 73.25 102 GLN A C 1
ATOM 814 O O . GLN A 1 102 ? 11.122 9.248 -17.411 1.00 73.25 102 GLN A O 1
ATOM 819 N N . ALA A 1 103 ? 12.498 11.006 -17.223 1.00 79.25 103 ALA A N 1
ATOM 820 C CA . ALA A 1 103 ? 12.353 11.143 -15.765 1.00 79.25 103 ALA A CA 1
ATOM 821 C C . ALA A 1 103 ? 10.884 11.140 -15.285 1.00 79.25 103 ALA A C 1
ATOM 823 O O . ALA A 1 103 ? 10.592 10.740 -14.158 1.00 79.25 103 ALA A O 1
ATOM 824 N N . HIS A 1 104 ? 9.954 11.547 -16.153 1.00 82.88 104 HIS A N 1
ATOM 825 C CA . HIS A 1 104 ? 8.522 11.516 -15.884 1.00 82.88 104 HIS A CA 1
ATOM 826 C C . HIS A 1 104 ? 7.966 10.085 -15.719 1.00 82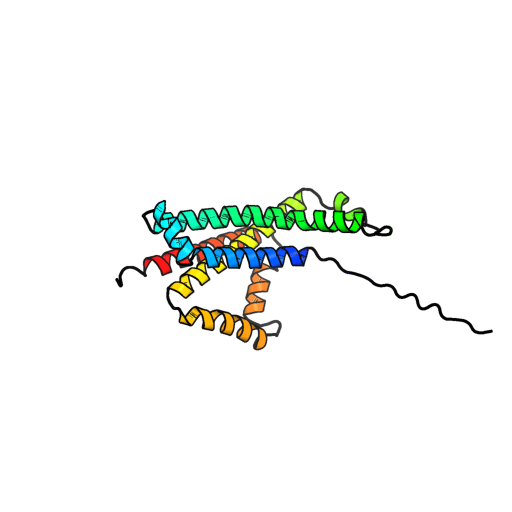.88 104 HIS A C 1
ATOM 828 O O . HIS A 1 104 ? 7.158 9.861 -14.820 1.00 82.88 104 HIS A O 1
ATOM 834 N N . GLU A 1 105 ? 8.416 9.106 -16.511 1.00 84.38 105 GLU A N 1
ATOM 835 C CA . GLU A 1 105 ? 7.948 7.712 -16.432 1.00 84.38 105 GLU A CA 1
ATOM 836 C C . GLU A 1 105 ? 8.373 7.064 -15.117 1.00 84.38 105 GLU A C 1
ATOM 838 O O . GLU A 1 105 ? 7.592 6.354 -14.484 1.00 84.38 105 GLU A O 1
ATOM 843 N N . PHE A 1 106 ? 9.588 7.371 -14.655 1.00 85.69 106 PHE A N 1
ATOM 844 C CA . PHE A 1 106 ? 10.082 6.889 -13.369 1.00 85.69 106 PHE A CA 1
ATOM 845 C C . PHE A 1 106 ? 9.252 7.433 -12.199 1.00 85.69 106 PHE A C 1
ATOM 847 O O . PHE A 1 106 ? 8.872 6.675 -11.307 1.00 85.69 106 PHE A O 1
ATOM 854 N N . ILE A 1 107 ? 8.920 8.728 -12.215 1.00 89.44 107 ILE A N 1
ATOM 855 C CA . ILE A 1 107 ? 8.090 9.3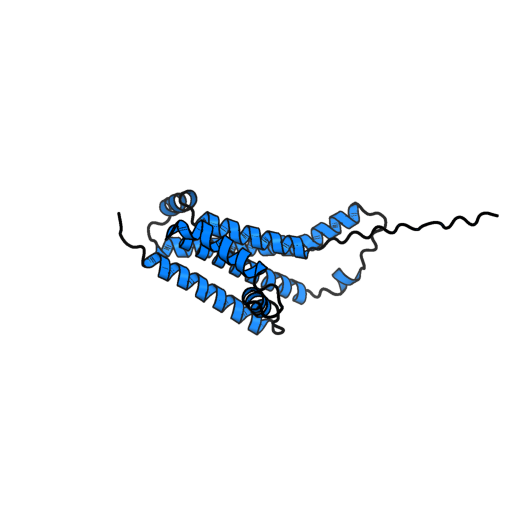54 -11.174 1.00 89.44 107 ILE A CA 1
ATOM 856 C C . ILE A 1 107 ? 6.686 8.739 -11.159 1.00 89.44 107 ILE A C 1
ATOM 858 O O . ILE A 1 107 ? 6.166 8.425 -10.088 1.00 89.44 107 ILE A O 1
ATOM 862 N N . ILE A 1 108 ? 6.086 8.526 -12.334 1.00 90.56 108 ILE A N 1
ATOM 863 C CA . ILE A 1 108 ? 4.772 7.883 -12.466 1.00 90.56 108 ILE A CA 1
ATOM 864 C C . ILE A 1 108 ? 4.826 6.436 -11.960 1.00 90.56 108 ILE A C 1
ATOM 866 O O . ILE A 1 108 ? 3.950 6.024 -11.196 1.00 90.56 108 ILE A O 1
ATOM 870 N N . GLY A 1 109 ? 5.862 5.677 -12.327 1.00 89.44 109 GLY A N 1
ATOM 871 C CA . GLY A 1 109 ? 6.074 4.306 -11.866 1.00 89.44 109 GLY A CA 1
ATOM 872 C C . GLY A 1 109 ? 6.223 4.220 -10.348 1.00 89.44 109 GLY A C 1
ATOM 873 O O . GLY A 1 109 ? 5.539 3.423 -9.707 1.00 89.44 109 GLY A O 1
ATOM 874 N N . PHE A 1 110 ? 7.035 5.099 -9.756 1.00 91.56 110 PHE A N 1
ATOM 875 C CA . PHE A 1 110 ? 7.208 5.192 -8.307 1.00 91.56 110 PHE A CA 1
ATOM 876 C C . PHE A 1 110 ? 5.903 5.566 -7.588 1.00 91.56 110 PHE A C 1
ATOM 878 O O . PHE A 1 110 ? 5.518 4.904 -6.624 1.00 91.56 110 PHE A O 1
ATOM 885 N N . ALA A 1 111 ? 5.184 6.586 -8.067 1.00 94.06 111 ALA A N 1
ATOM 886 C CA . ALA A 1 111 ? 3.911 7.005 -7.480 1.00 94.06 111 ALA A CA 1
ATOM 887 C C . ALA A 1 111 ? 2.854 5.889 -7.551 1.00 94.06 111 ALA A C 1
ATOM 889 O O . ALA A 1 111 ? 2.134 5.638 -6.584 1.00 94.06 111 ALA A O 1
ATOM 890 N N . THR A 1 112 ? 2.805 5.172 -8.675 1.00 92.94 112 THR A N 1
ATOM 891 C CA . THR A 1 112 ? 1.938 4.004 -8.869 1.00 92.94 112 THR A CA 1
ATOM 892 C C . THR A 1 112 ? 2.309 2.880 -7.903 1.00 92.94 112 THR A C 1
ATOM 894 O O . THR A 1 112 ? 1.438 2.321 -7.233 1.00 92.94 112 THR A O 1
ATOM 897 N N . ALA A 1 113 ? 3.607 2.594 -7.765 1.00 93.44 113 ALA A N 1
ATOM 898 C CA . ALA A 1 113 ? 4.115 1.586 -6.845 1.00 93.44 113 ALA A CA 1
ATOM 899 C C . ALA A 1 113 ? 3.764 1.906 -5.385 1.00 93.44 113 ALA A C 1
ATOM 901 O O . ALA A 1 113 ? 3.308 1.032 -4.646 1.00 93.44 113 ALA A O 1
ATOM 902 N N . PHE A 1 114 ? 3.926 3.170 -4.992 1.00 96.19 114 PHE A N 1
ATOM 903 C CA . PHE A 1 114 ? 3.556 3.681 -3.677 1.00 96.19 114 PHE A CA 1
ATOM 904 C C . PHE A 1 114 ? 2.062 3.506 -3.389 1.00 96.19 114 PHE A C 1
ATOM 906 O O . PHE A 1 114 ? 1.704 2.945 -2.354 1.00 96.19 114 PHE A O 1
ATOM 913 N N . LEU A 1 115 ? 1.190 3.932 -4.308 1.00 95.25 115 LEU A N 1
ATOM 914 C CA . LEU A 1 115 ? -0.261 3.836 -4.134 1.00 95.25 115 LEU A CA 1
ATOM 915 C C . LEU A 1 115 ? -0.736 2.385 -4.033 1.00 95.25 115 LEU A C 1
ATOM 917 O O . LEU A 1 115 ? -1.551 2.072 -3.164 1.00 95.25 115 LEU A O 1
ATOM 921 N N . TYR A 1 116 ? -0.218 1.488 -4.877 1.00 94.50 116 TYR A N 1
ATOM 922 C CA . TYR A 1 116 ? -0.553 0.067 -4.784 1.00 94.50 116 TYR A CA 1
ATOM 923 C C . TYR A 1 116 ? -0.101 -0.540 -3.461 1.00 94.50 116 TYR A C 1
ATOM 925 O O . TYR A 1 116 ? -0.897 -1.196 -2.787 1.00 94.50 116 TYR A O 1
ATOM 933 N N . LEU A 1 117 ? 1.147 -0.294 -3.056 1.00 95.75 117 LEU A N 1
ATOM 934 C CA . LEU A 1 117 ? 1.665 -0.817 -1.797 1.00 95.75 117 LEU A CA 1
ATOM 935 C C . LEU A 1 117 ? 0.861 -0.299 -0.598 1.00 95.75 117 LEU A C 1
ATOM 937 O O . LEU A 1 117 ? 0.575 -1.060 0.327 1.00 95.75 117 LEU A O 1
ATOM 941 N N . LEU A 1 118 ? 0.433 0.964 -0.643 1.00 96.19 118 LEU A N 1
ATOM 942 C CA . LEU A 1 118 ? -0.401 1.570 0.387 1.00 96.19 118 LEU A CA 1
ATOM 943 C C . LEU A 1 118 ? -1.795 0.927 0.454 1.00 96.19 118 LEU A C 1
ATOM 945 O O . LEU A 1 118 ? -2.249 0.601 1.549 1.00 96.19 118 LEU A O 1
ATOM 949 N N . VAL A 1 119 ? -2.454 0.672 -0.685 1.00 95.25 119 VAL A N 1
ATOM 950 C CA . VAL A 1 119 ? -3.741 -0.053 -0.720 1.00 95.25 119 VAL A CA 1
ATOM 951 C C . VAL A 1 119 ? -3.599 -1.447 -0.114 1.00 95.25 119 VAL A C 1
ATOM 953 O O . VAL A 1 119 ? -4.384 -1.814 0.760 1.00 95.25 119 VAL A O 1
ATOM 956 N N . PHE A 1 120 ? -2.584 -2.210 -0.528 1.00 94.38 120 PHE A N 1
ATOM 957 C CA . PHE A 1 120 ? -2.336 -3.550 0.011 1.00 94.38 120 PHE A CA 1
ATOM 958 C C . PHE A 1 120 ? -2.037 -3.526 1.512 1.00 94.38 120 PHE A C 1
ATOM 960 O O . PHE A 1 120 ? -2.547 -4.361 2.258 1.00 94.38 120 PHE A O 1
ATOM 967 N N . SER A 1 121 ? -1.273 -2.542 1.981 1.00 95.19 121 SER A N 1
ATOM 968 C CA . SER A 1 121 ? -0.968 -2.389 3.405 1.00 95.19 121 SER A CA 1
ATOM 969 C C . SER A 1 121 ? -2.225 -2.042 4.211 1.00 95.19 121 SER A C 1
ATOM 971 O O . SER A 1 121 ? -2.501 -2.658 5.237 1.00 95.19 121 SER A O 1
ATOM 973 N N . VAL A 1 122 ? -3.060 -1.120 3.729 1.00 95.25 122 VAL A N 1
ATOM 974 C CA . VAL A 1 122 ? -4.316 -0.748 4.405 1.00 95.25 122 VAL A CA 1
ATOM 975 C C . VAL A 1 122 ? -5.333 -1.900 4.391 1.00 95.25 122 VAL A C 1
ATOM 977 O O . VAL A 1 122 ? -6.043 -2.095 5.378 1.00 95.25 122 VAL A O 1
ATOM 980 N N . LEU A 1 123 ? -5.360 -2.729 3.340 1.00 94.00 123 LEU A N 1
ATOM 981 C CA . LEU A 1 123 ? -6.119 -3.987 3.326 1.00 94.00 123 LEU A CA 1
ATOM 982 C C . LEU A 1 123 ? -5.610 -4.979 4.379 1.00 94.00 123 LEU A C 1
ATOM 984 O O . LEU A 1 123 ? -6.413 -5.553 5.115 1.00 94.00 123 LEU A O 1
ATOM 988 N N . GLY A 1 124 ? -4.291 -5.162 4.487 1.00 92.69 124 GLY A 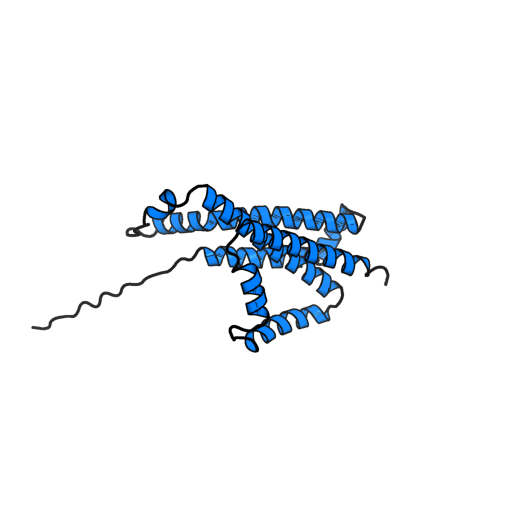N 1
ATOM 989 C CA . GLY A 1 124 ? -3.679 -6.010 5.516 1.00 92.69 124 GLY A CA 1
ATOM 990 C C . GLY A 1 124 ? -4.036 -5.551 6.929 1.00 92.69 124 GLY A C 1
ATOM 991 O O . GLY A 1 124 ? -4.404 -6.366 7.777 1.00 92.69 124 GLY A O 1
ATOM 992 N N . TYR A 1 125 ? -4.029 -4.236 7.155 1.00 92.75 125 TYR A N 1
ATOM 993 C CA . TYR A 1 125 ? -4.460 -3.630 8.412 1.00 92.75 125 TYR A CA 1
ATOM 994 C C . TYR A 1 125 ? -5.945 -3.892 8.709 1.00 92.75 125 TYR A C 1
ATOM 996 O O . TYR A 1 125 ? -6.276 -4.340 9.808 1.00 92.75 125 TYR A O 1
ATOM 1004 N N . LEU A 1 126 ? -6.841 -3.701 7.729 1.00 92.38 126 LEU A N 1
ATOM 1005 C CA . LEU A 1 126 ? -8.268 -4.019 7.873 1.00 92.38 126 LEU A CA 1
ATOM 1006 C C . LEU A 1 126 ? -8.467 -5.491 8.264 1.00 92.38 126 LEU A C 1
ATOM 1008 O O . LEU A 1 126 ? -9.167 -5.781 9.235 1.00 92.38 126 LEU A O 1
ATOM 1012 N N . PHE A 1 127 ? -7.847 -6.428 7.541 1.00 91.12 127 PHE A N 1
ATOM 1013 C CA . PHE A 1 127 ? -7.982 -7.855 7.839 1.00 91.12 127 PHE A CA 1
ATOM 1014 C C . PHE A 1 127 ? -7.411 -8.224 9.210 1.00 91.12 127 PHE A C 1
ATOM 1016 O O . PHE A 1 127 ? -8.027 -9.008 9.932 1.00 91.12 127 PHE A O 1
ATOM 1023 N N . GLY A 1 128 ? -6.285 -7.629 9.607 1.00 88.69 128 GLY A N 1
ATOM 1024 C CA . GLY A 1 128 ? -5.716 -7.815 10.941 1.00 88.69 128 GLY A CA 1
ATOM 1025 C C . GLY A 1 128 ? -6.668 -7.379 12.059 1.00 88.69 128 GLY A C 1
ATOM 1026 O O . GLY A 1 128 ? -6.851 -8.092 13.051 1.00 88.69 128 GLY A O 1
ATOM 1027 N N . MET A 1 129 ? -7.357 -6.252 11.865 1.00 87.75 129 MET A N 1
ATOM 1028 C CA . MET A 1 129 ? -8.375 -5.769 12.800 1.00 87.75 129 MET A CA 1
ATOM 1029 C C . MET A 1 129 ? -9.638 -6.646 12.796 1.00 87.75 129 MET A C 1
ATOM 1031 O O . MET A 1 129 ? -10.181 -6.945 13.860 1.00 87.75 129 MET A O 1
ATOM 1035 N N . LEU A 1 130 ? -10.078 -7.131 11.630 1.00 88.44 130 LEU A N 1
ATOM 1036 C CA . LEU A 1 130 ? -11.222 -8.043 11.512 1.00 88.44 130 LEU A CA 1
ATOM 1037 C C . LEU A 1 130 ? -10.979 -9.384 12.219 1.00 88.44 130 LEU A C 1
ATOM 1039 O O . LEU A 1 130 ? -11.851 -9.870 12.936 1.00 88.44 130 LEU A O 1
ATOM 1043 N N . ILE A 1 131 ? -9.791 -9.978 12.080 1.00 86.62 131 ILE A N 1
ATOM 1044 C CA . ILE A 1 131 ? -9.463 -11.243 12.760 1.00 86.62 131 ILE A CA 1
ATOM 1045 C C . ILE A 1 131 ? -9.451 -11.078 14.283 1.00 86.62 131 ILE A C 1
ATOM 1047 O O . ILE A 1 131 ? -9.835 -11.994 15.011 1.00 86.62 131 ILE A O 1
ATOM 1051 N N . GLN A 1 132 ? -9.054 -9.908 14.788 1.00 81.00 132 GLN A N 1
ATOM 1052 C CA . GLN A 1 132 ? -9.159 -9.624 16.218 1.00 81.00 132 GLN A CA 1
ATOM 1053 C C . GLN A 1 132 ? -10.599 -9.548 16.712 1.00 81.00 132 GLN A C 1
ATOM 1055 O O . GLN A 1 132 ? -10.849 -9.922 17.857 1.00 81.00 132 GLN A O 1
ATOM 1060 N N . PHE A 1 133 ? -11.525 -9.091 15.869 1.00 79.31 133 PHE A N 1
ATOM 1061 C CA . PHE A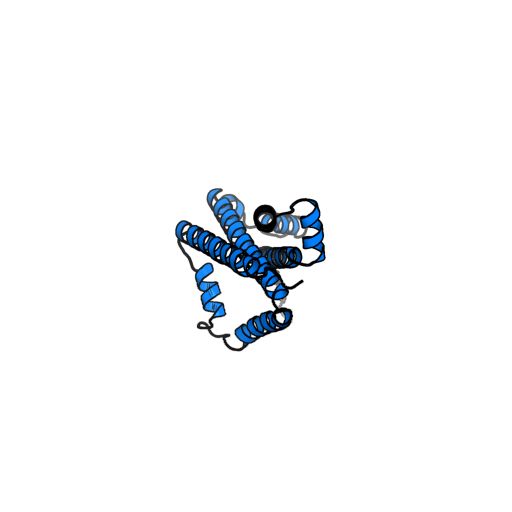 1 133 ? -12.946 -9.078 16.195 1.00 79.31 133 PHE A CA 1
ATOM 1062 C C . PHE A 1 133 ? -13.515 -10.500 16.281 1.00 79.31 133 PHE A C 1
ATOM 1064 O O . PHE A 1 133 ? -14.228 -10.823 17.228 1.00 79.31 133 PHE A O 1
ATOM 1071 N N . ASN A 1 134 ? -13.165 -11.382 15.337 1.00 81.31 134 ASN A N 1
ATOM 1072 C CA . ASN A 1 134 ? -13.572 -12.785 15.378 1.00 81.31 134 ASN A CA 1
ATOM 1073 C C . ASN A 1 134 ? -12.455 -13.718 14.892 1.00 81.31 134 ASN A C 1
ATOM 1075 O O . ASN A 1 134 ? -12.121 -13.742 13.708 1.00 81.31 134 ASN A O 1
ATOM 1079 N N . LYS A 1 135 ? -11.953 -14.576 15.790 1.00 81.94 135 LYS A N 1
ATOM 1080 C CA . LYS A 1 135 ? -10.895 -15.552 15.481 1.00 81.94 135 LYS A CA 1
ATOM 1081 C C . LYS A 1 135 ? -11.271 -16.525 14.359 1.00 81.94 135 LYS A C 1
ATOM 1083 O O . LYS A 1 135 ? -10.381 -16.998 13.662 1.00 81.94 135 LYS A O 1
ATOM 1088 N N . ALA A 1 136 ? -12.562 -16.799 14.141 1.00 83.56 136 ALA A N 1
ATOM 1089 C CA . ALA A 1 136 ? -13.009 -17.642 13.030 1.00 83.56 136 ALA A CA 1
ATOM 1090 C C . ALA A 1 136 ? -12.630 -17.052 11.658 1.00 83.56 136 ALA A C 1
ATOM 1092 O O . ALA A 1 136 ? -12.366 -17.796 10.712 1.00 83.56 136 ALA A O 1
ATOM 1093 N N . LEU A 1 137 ? -12.519 -15.720 11.556 1.00 84.88 137 LEU A N 1
ATOM 1094 C CA . LEU A 1 137 ? -12.118 -15.043 10.322 1.00 84.88 137 LEU A CA 1
ATOM 1095 C C . LEU A 1 137 ? -10.684 -15.380 9.900 1.00 84.88 137 LEU A C 1
ATOM 1097 O O . LEU A 1 137 ? -10.379 -15.286 8.714 1.00 84.88 137 LEU A O 1
ATOM 1101 N N . GLN A 1 138 ? -9.838 -15.861 10.818 1.00 84.38 138 GLN A N 1
ATOM 1102 C CA . GLN A 1 138 ? -8.492 -16.330 10.487 1.00 84.38 138 GLN A CA 1
ATOM 1103 C C . GLN A 1 138 ? -8.494 -17.496 9.497 1.00 84.38 138 GLN A C 1
ATOM 1105 O O . GLN A 1 138 ? -7.590 -17.590 8.673 1.00 84.38 138 GLN A O 1
ATOM 1110 N N . VAL A 1 139 ? -9.507 -18.363 9.560 1.00 86.62 139 VAL A N 1
ATOM 1111 C CA . VAL A 1 139 ? -9.650 -19.502 8.644 1.00 86.62 139 VAL A CA 1
ATOM 1112 C C . VAL A 1 139 ? -10.560 -19.144 7.472 1.00 86.62 139 VAL A C 1
ATOM 1114 O O . VAL A 1 139 ? -10.271 -19.508 6.336 1.00 86.62 139 VAL A O 1
ATOM 1117 N N . ILE A 1 140 ? -11.632 -18.385 7.719 1.00 87.12 140 ILE A N 1
ATOM 1118 C CA . ILE A 1 140 ? -12.614 -18.044 6.681 1.00 87.12 140 ILE A CA 1
ATOM 1119 C C . ILE A 1 140 ? -11.990 -17.178 5.581 1.00 87.12 140 ILE A C 1
ATOM 1121 O O . ILE A 1 140 ? -12.229 -17.447 4.409 1.00 87.12 140 ILE A O 1
ATOM 1125 N N . ILE A 1 141 ? -11.179 -16.169 5.925 1.00 85.31 141 ILE A N 1
ATOM 1126 C CA . ILE A 1 141 ? -10.619 -15.241 4.928 1.00 85.31 141 ILE A CA 1
ATOM 1127 C C . ILE A 1 141 ? -9.737 -15.980 3.900 1.00 85.31 141 ILE A C 1
ATOM 1129 O O . ILE A 1 141 ? -10.022 -15.856 2.706 1.00 85.31 141 ILE A O 1
ATOM 1133 N N . PRO A 1 142 ? -8.732 -16.793 4.296 1.00 83.88 142 PRO A N 1
ATOM 1134 C CA . PRO A 1 142 ? -7.942 -17.565 3.335 1.00 83.88 142 PRO A CA 1
ATOM 1135 C C . PRO A 1 142 ? -8.778 -18.550 2.515 1.00 83.88 142 PRO A C 1
ATOM 1137 O O . PRO A 1 142 ? -8.547 -18.692 1.317 1.00 83.88 142 PRO A O 1
ATOM 1140 N N . VAL A 1 143 ? -9.763 -19.211 3.135 1.00 86.75 143 VAL A N 1
ATOM 1141 C CA . VAL A 1 143 ? -10.619 -20.194 2.453 1.00 86.75 143 VAL A CA 1
ATOM 1142 C C . VAL A 1 143 ? -11.498 -19.528 1.398 1.00 86.75 143 VAL A C 1
ATOM 1144 O O . VAL A 1 143 ? -11.599 -20.039 0.288 1.00 86.75 143 VAL A O 1
ATOM 1147 N N . VAL A 1 144 ? -12.098 -18.375 1.701 1.00 85.31 144 VAL A N 1
ATOM 1148 C CA . VAL A 1 144 ? -12.905 -17.618 0.733 1.00 85.31 144 VAL A CA 1
ATOM 1149 C C . VAL A 1 144 ? -12.029 -17.069 -0.391 1.00 85.31 144 VAL A C 1
ATOM 1151 O O . VAL A 1 144 ? -12.428 -17.127 -1.551 1.00 85.31 144 VAL A O 1
ATOM 1154 N N . PHE A 1 145 ? -10.827 -16.583 -0.073 1.00 83.19 145 PHE A N 1
ATOM 1155 C CA . PHE A 1 145 ? -9.898 -16.067 -1.076 1.00 83.19 145 PHE A CA 1
ATOM 1156 C C . PHE A 1 145 ? -9.430 -17.166 -2.044 1.00 83.19 145 PHE A C 1
ATOM 1158 O O . PHE A 1 145 ? -9.597 -17.035 -3.255 1.00 83.19 145 PHE A O 1
ATOM 1165 N N . LEU A 1 146 ? -8.907 -18.280 -1.519 1.00 84.50 146 LEU A N 1
ATOM 1166 C CA . LEU A 1 146 ? -8.430 -19.403 -2.333 1.00 84.50 146 LEU A CA 1
ATOM 1167 C C . LEU A 1 146 ? -9.581 -20.129 -3.038 1.00 84.50 146 LEU A C 1
ATOM 1169 O O . LEU A 1 146 ? -9.492 -20.414 -4.229 1.00 84.50 146 LEU A O 1
ATOM 1173 N N . GLY A 1 147 ? -10.687 -20.380 -2.335 1.00 81.75 147 GLY A N 1
ATOM 1174 C CA . GLY A 1 147 ? -11.876 -21.008 -2.910 1.00 81.75 147 GLY A CA 1
ATOM 1175 C C . GLY A 1 147 ? -12.495 -20.161 -4.021 1.00 81.75 147 GLY A C 1
ATOM 1176 O O . GLY A 1 147 ? -12.850 -20.689 -5.073 1.00 81.75 147 GLY A O 1
ATOM 1177 N N . GLY A 1 148 ? -12.552 -18.840 -3.836 1.00 77.12 148 GLY A N 1
ATOM 1178 C CA . GLY A 1 148 ? -13.022 -17.903 -4.852 1.00 77.12 148 GLY A CA 1
ATOM 1179 C C . GLY A 1 148 ? -12.160 -17.917 -6.115 1.00 77.12 148 GLY A C 1
ATOM 1180 O O . GLY A 1 148 ? -12.714 -17.881 -7.211 1.00 77.12 148 GLY A O 1
ATOM 1181 N N . LEU A 1 149 ? -10.834 -18.032 -5.974 1.00 77.94 149 LEU A N 1
ATOM 1182 C CA . LEU A 1 149 ? -9.912 -18.150 -7.109 1.00 77.94 149 LEU A CA 1
ATOM 1183 C C . LEU A 1 149 ? -10.101 -19.457 -7.887 1.00 77.94 149 LEU A C 1
ATOM 1185 O O . LEU A 1 149 ? -10.031 -19.450 -9.113 1.00 77.94 149 LEU A O 1
ATOM 1189 N N . MET A 1 150 ? -10.359 -20.573 -7.199 1.00 80.25 150 MET A N 1
ATOM 1190 C CA . MET A 1 150 ? -10.546 -21.868 -7.862 1.00 80.25 150 MET A CA 1
ATOM 1191 C C . MET A 1 150 ? -11.893 -21.964 -8.586 1.00 80.25 150 MET A C 1
ATOM 1193 O O . MET A 1 150 ? -11.948 -22.445 -9.717 1.00 80.25 150 MET A O 1
ATOM 1197 N N . ILE A 1 151 ? -12.972 -21.488 -7.954 1.00 75.94 151 ILE A N 1
ATOM 1198 C CA . ILE A 1 151 ? -14.341 -21.596 -8.486 1.00 75.94 151 ILE A CA 1
ATOM 1199 C C . ILE A 1 151 ? -14.581 -20.595 -9.625 1.00 75.94 151 ILE A C 1
ATOM 1201 O O . ILE A 1 151 ? -15.264 -20.920 -10.591 1.00 75.94 151 ILE A O 1
ATOM 1205 N N . ASN A 1 152 ? -14.004 -19.393 -9.539 1.00 65.56 152 ASN A N 1
ATOM 1206 C CA . ASN A 1 152 ? -14.211 -18.309 -10.502 1.00 65.56 152 ASN A CA 1
ATOM 1207 C C . ASN A 1 152 ? -12.956 -18.024 -11.342 1.00 65.56 152 ASN A C 1
ATOM 1209 O O . ASN A 1 152 ? -12.568 -16.872 -11.520 1.00 65.56 152 ASN A O 1
ATOM 1213 N N . SER A 1 153 ? -12.310 -19.072 -11.849 1.00 63.34 153 SER A N 1
ATOM 1214 C CA . SER A 1 153 ? -11.076 -18.977 -12.643 1.00 63.34 153 SER A CA 1
ATOM 1215 C C . SER A 1 153 ? -11.275 -18.469 -14.086 1.00 63.34 153 SER A C 1
ATOM 1217 O O . SER A 1 153 ? -10.300 -18.328 -14.819 1.00 63.34 153 SER A O 1
ATOM 1219 N N . GLY A 1 154 ? -12.511 -18.167 -14.507 1.00 65.00 154 GLY A N 1
ATOM 1220 C CA . GLY A 1 154 ? -12.813 -17.548 -15.807 1.00 65.00 154 GLY A CA 1
ATOM 1221 C C . GLY A 1 154 ? -12.722 -16.014 -15.791 1.00 65.00 154 GLY A C 1
ATOM 1222 O O . GLY A 1 154 ? -12.806 -15.399 -14.734 1.00 65.00 154 GLY A O 1
ATOM 1223 N N . GLU A 1 155 ? -12.629 -15.377 -16.967 1.00 62.44 155 GLU A N 1
ATOM 1224 C CA . GLU A 1 155 ? -12.471 -13.911 -17.134 1.00 62.44 155 GLU A CA 1
ATOM 1225 C C . GLU A 1 155 ? -13.538 -13.052 -16.417 1.00 62.44 155 GLU A C 1
ATOM 1227 O O . GLU A 1 155 ? -13.314 -11.873 -16.150 1.00 62.44 155 GLU A O 1
ATOM 1232 N N . GLN A 1 156 ? -14.685 -13.640 -16.062 1.00 65.19 156 GLN A N 1
ATOM 1233 C CA . GLN A 1 156 ? -15.791 -12.982 -15.352 1.00 65.19 156 GLN A CA 1
ATOM 1234 C C . GLN A 1 156 ? -15.788 -13.222 -13.833 1.00 65.19 156 GLN A C 1
ATOM 1236 O O . GLN A 1 156 ? -16.759 -12.906 -13.146 1.00 65.19 156 GLN A O 1
ATOM 1241 N N . GLY A 1 157 ? -14.723 -13.805 -13.284 1.00 73.12 157 GLY A N 1
ATOM 1242 C CA . GLY A 1 157 ? -14.639 -14.054 -11.856 1.00 73.12 157 GLY A CA 1
ATOM 1243 C C . GLY A 1 157 ? -14.604 -12.767 -11.037 1.00 73.12 157 GLY A C 1
ATOM 1244 O O . GLY A 1 157 ? -13.867 -11.838 -11.359 1.00 73.12 157 GLY A O 1
ATOM 1245 N N . MET A 1 158 ? -15.346 -12.732 -9.925 1.00 74.69 158 MET A N 1
ATOM 1246 C CA . MET A 1 158 ? -15.450 -11.551 -9.053 1.00 74.69 158 MET A CA 1
ATOM 1247 C C . MET A 1 158 ? -14.077 -11.001 -8.626 1.00 74.69 158 MET A C 1
ATOM 1249 O O . MET A 1 158 ? -13.870 -9.790 -8.611 1.00 74.69 158 MET A O 1
ATOM 1253 N N . ILE A 1 159 ? -13.117 -11.882 -8.325 1.00 77.75 159 ILE A N 1
ATOM 1254 C CA . ILE A 1 159 ? -11.751 -11.490 -7.940 1.00 77.75 159 ILE A CA 1
ATOM 1255 C C . ILE A 1 159 ? -11.002 -10.863 -9.124 1.00 77.75 159 ILE A C 1
ATOM 1257 O O . ILE A 1 159 ? -10.348 -9.835 -8.963 1.00 77.75 159 ILE A O 1
ATOM 1261 N N . ILE A 1 160 ? -11.139 -11.439 -10.320 1.00 79.69 160 ILE A N 1
ATOM 1262 C CA . ILE A 1 160 ? -10.505 -10.940 -11.547 1.00 79.69 160 ILE A CA 1
ATOM 1263 C C . ILE A 1 160 ? -11.086 -9.573 -11.926 1.00 79.69 160 ILE A C 1
ATOM 1265 O O . ILE A 1 160 ? -10.335 -8.664 -12.265 1.00 79.69 160 ILE A O 1
ATOM 1269 N N . SER A 1 161 ? -12.399 -9.370 -11.774 1.00 81.75 161 SER A N 1
ATOM 1270 C CA . SER A 1 161 ? -13.032 -8.065 -12.004 1.00 81.75 161 SER A CA 1
ATOM 1271 C C . SER A 1 161 ? -12.512 -6.982 -11.054 1.00 81.75 161 SER A C 1
ATOM 1273 O O . SER A 1 161 ? -12.281 -5.855 -11.486 1.00 81.75 161 SER A O 1
ATOM 1275 N N . ILE A 1 162 ? -12.284 -7.317 -9.778 1.00 83.19 162 ILE A N 1
ATOM 1276 C CA . ILE A 1 162 ? -11.690 -6.385 -8.807 1.00 83.19 162 ILE A CA 1
ATOM 1277 C C . ILE A 1 162 ? -10.254 -6.037 -9.215 1.00 83.19 162 ILE A C 1
ATOM 1279 O O . ILE A 1 162 ? -9.891 -4.864 -9.212 1.00 83.19 162 ILE A O 1
ATOM 1283 N N . ILE A 1 163 ? -9.446 -7.023 -9.612 1.00 82.56 163 ILE A N 1
ATOM 1284 C CA . ILE A 1 163 ? -8.069 -6.784 -10.073 1.00 82.56 163 ILE A CA 1
ATOM 1285 C C . ILE A 1 163 ? -8.065 -5.888 -11.318 1.00 82.56 163 ILE A C 1
ATOM 1287 O O . ILE A 1 163 ? -7.348 -4.887 -11.350 1.00 82.56 163 ILE A O 1
ATOM 1291 N N . ASN A 1 164 ? -8.910 -6.188 -12.306 1.00 84.12 164 ASN A N 1
ATOM 1292 C CA . ASN A 1 164 ? -9.029 -5.403 -13.534 1.00 84.12 164 ASN A CA 1
ATOM 1293 C C . ASN A 1 164 ? -9.484 -3.967 -13.255 1.00 84.12 164 ASN A C 1
ATOM 1295 O O . ASN A 1 164 ? -8.965 -3.036 -13.864 1.00 84.12 164 ASN A O 1
ATOM 1299 N N . PHE A 1 165 ? -10.384 -3.763 -12.289 1.00 84.25 165 PHE A N 1
ATOM 1300 C CA . PHE A 1 165 ? -10.813 -2.428 -11.875 1.00 84.25 165 PHE A CA 1
ATOM 1301 C C . PHE A 1 165 ? -9.652 -1.558 -11.373 1.00 84.25 165 PHE A C 1
ATOM 1303 O O . PHE A 1 165 ? -9.683 -0.344 -11.569 1.00 84.25 165 PHE A O 1
ATOM 1310 N N . PHE A 1 166 ? -8.638 -2.145 -10.733 1.00 83.88 166 PHE A N 1
ATOM 1311 C CA . PHE A 1 166 ? -7.459 -1.405 -10.276 1.00 83.88 166 PHE A CA 1
ATOM 1312 C C . PHE A 1 166 ? -6.359 -1.301 -11.341 1.00 83.88 166 PHE A C 1
ATOM 1314 O O . PHE A 1 166 ? -5.681 -0.280 -11.386 1.00 83.88 166 PHE A O 1
ATOM 1321 N N . MET A 1 167 ? -6.197 -2.317 -12.194 1.00 82.94 167 MET A N 1
ATOM 1322 C CA . MET A 1 167 ? -5.062 -2.430 -13.120 1.00 82.94 167 MET A CA 1
ATOM 1323 C C . MET A 1 167 ? -5.319 -1.878 -14.532 1.00 82.94 167 MET A C 1
ATOM 1325 O O . MET A 1 167 ? -4.367 -1.483 -15.196 1.00 82.94 167 MET A O 1
ATOM 1329 N N . MET A 1 168 ? -6.566 -1.844 -15.017 1.00 83.62 168 MET A N 1
ATOM 1330 C CA . MET A 1 168 ? -6.885 -1.497 -16.417 1.00 83.62 168 MET A CA 1
ATOM 1331 C C . MET A 1 168 ? -7.254 -0.019 -16.632 1.00 83.62 168 MET A C 1
ATOM 1333 O O . MET A 1 168 ? -8.021 0.307 -17.536 1.00 83.62 168 MET A O 1
ATOM 1337 N N . GLU A 1 169 ? -6.722 0.893 -15.818 1.00 86.06 169 GLU A N 1
ATOM 1338 C CA . GLU A 1 169 ? -6.959 2.331 -15.988 1.00 86.06 169 GLU A CA 1
ATOM 1339 C C . GLU A 1 169 ? -5.894 2.981 -16.878 1.00 86.06 169 GLU A C 1
ATOM 1341 O O . GLU A 1 169 ? -4.699 2.880 -16.613 1.00 86.06 169 GLU A O 1
ATOM 1346 N N . SER A 1 170 ? -6.328 3.689 -17.924 1.00 84.50 170 SER A N 1
ATOM 1347 C CA . SER A 1 170 ? -5.429 4.366 -18.873 1.00 84.50 170 SER A CA 1
ATOM 1348 C C . SER A 1 170 ? -4.974 5.749 -18.398 1.00 84.50 170 SER A C 1
ATOM 1350 O O . SER A 1 170 ? -3.895 6.211 -18.765 1.00 84.50 170 SER A O 1
ATOM 1352 N N . SER A 1 171 ? -5.787 6.430 -17.584 1.00 89.88 171 SER A N 1
ATOM 1353 C CA . SER A 1 171 ? -5.499 7.781 -17.096 1.00 89.88 171 SER A CA 1
ATOM 1354 C C . SER A 1 171 ? -4.893 7.758 -15.697 1.00 89.88 171 SER A C 1
ATOM 1356 O O . SER A 1 171 ? -5.540 7.349 -14.730 1.00 89.88 171 SER A O 1
ATOM 1358 N N . PHE A 1 172 ? -3.682 8.305 -15.566 1.00 87.38 172 PHE A N 1
ATOM 1359 C CA . PHE A 1 172 ? -2.974 8.397 -14.286 1.00 87.38 172 PHE A CA 1
ATOM 1360 C C . PHE A 1 172 ? -3.737 9.205 -13.218 1.00 87.38 172 PHE A C 1
ATOM 1362 O O . PHE A 1 172 ? -3.697 8.876 -12.031 1.00 87.38 172 PHE A O 1
ATOM 1369 N N . VAL A 1 173 ? -4.473 10.246 -13.622 1.00 90.69 173 VAL A N 1
ATOM 1370 C CA . VAL A 1 173 ? -5.243 11.089 -12.689 1.00 90.69 173 VAL A CA 1
ATOM 1371 C C . VAL A 1 173 ? -6.431 10.319 -12.112 1.00 90.69 173 VAL A C 1
ATOM 1373 O O . VAL A 1 173 ? -6.634 10.318 -10.897 1.00 90.69 173 VAL A O 1
ATOM 1376 N N . LEU A 1 174 ? -7.191 9.626 -12.968 1.00 91.62 174 LEU A N 1
ATOM 1377 C CA . LEU A 1 174 ? -8.318 8.793 -12.536 1.00 91.62 174 LEU A CA 1
ATOM 1378 C C . LEU A 1 174 ? -7.846 7.629 -11.667 1.00 91.62 174 LEU A C 1
ATOM 1380 O O . LEU A 1 174 ? -8.446 7.363 -10.625 1.00 91.62 174 LEU A O 1
ATOM 1384 N N . PHE A 1 175 ? -6.735 6.999 -12.051 1.00 93.19 175 PHE A N 1
ATOM 1385 C CA . PHE A 1 175 ? -6.068 5.985 -11.246 1.00 93.19 175 PHE A CA 1
ATOM 1386 C C . PHE A 1 175 ? -5.741 6.514 -9.842 1.00 93.19 175 PHE A C 1
ATOM 1388 O O . PHE A 1 175 ? -6.169 5.935 -8.846 1.00 93.19 175 PHE A O 1
ATOM 1395 N N . THR A 1 176 ? -5.063 7.660 -9.745 1.00 92.94 176 THR A N 1
ATOM 1396 C CA . THR A 1 176 ? -4.662 8.249 -8.457 1.00 92.94 176 THR A CA 1
ATOM 1397 C C . THR A 1 176 ? -5.870 8.534 -7.565 1.00 92.94 176 THR A C 1
ATOM 1399 O O . THR A 1 176 ? -5.874 8.175 -6.386 1.00 92.94 176 THR A O 1
ATOM 1402 N N . LEU A 1 177 ? -6.929 9.122 -8.128 1.00 94.19 177 LEU A N 1
ATOM 1403 C CA . LEU A 1 177 ? -8.161 9.404 -7.394 1.00 94.19 177 LEU A CA 1
ATOM 1404 C C . LEU A 1 177 ? -8.822 8.113 -6.899 1.00 94.19 177 LEU A C 1
ATOM 1406 O O . LEU A 1 177 ? -9.164 8.017 -5.720 1.00 94.19 177 LEU A O 1
ATOM 1410 N N . LYS A 1 178 ? -8.955 7.100 -7.765 1.00 93.62 178 LYS A N 1
ATOM 1411 C CA . LYS A 1 178 ? -9.519 5.788 -7.412 1.00 93.62 178 LYS A CA 1
ATOM 1412 C C . LYS A 1 178 ? -8.751 5.142 -6.258 1.00 93.62 178 LYS A C 1
ATOM 1414 O O . LYS A 1 178 ? -9.368 4.622 -5.325 1.00 93.62 178 LYS A O 1
ATOM 1419 N N . MET A 1 179 ? -7.422 5.210 -6.292 1.00 93.75 179 MET A N 1
ATOM 1420 C CA . MET A 1 179 ? -6.563 4.660 -5.245 1.00 93.75 179 MET A CA 1
ATOM 1421 C C . MET A 1 179 ? -6.750 5.395 -3.917 1.00 93.75 179 MET A C 1
ATOM 1423 O O . MET A 1 179 ? -7.012 4.751 -2.904 1.00 93.75 179 MET A O 1
ATOM 1427 N N . ILE A 1 180 ? -6.703 6.732 -3.915 1.00 95.31 180 ILE A N 1
ATOM 1428 C CA . ILE A 1 180 ? -6.895 7.546 -2.702 1.00 95.31 180 ILE A CA 1
ATOM 1429 C C . ILE A 1 180 ? -8.275 7.297 -2.086 1.00 95.31 180 ILE A C 1
ATOM 1431 O O . ILE A 1 180 ? -8.379 7.085 -0.878 1.00 95.31 180 ILE A O 1
ATOM 1435 N N . VAL A 1 181 ? -9.333 7.270 -2.902 1.00 95.56 181 VAL A N 1
ATOM 1436 C CA . VAL A 1 181 ? -10.693 6.982 -2.428 1.00 95.56 181 VAL A CA 1
ATOM 1437 C C . VAL A 1 181 ? -10.766 5.583 -1.820 1.00 95.56 181 VAL A C 1
ATOM 1439 O O . VAL A 1 181 ? -11.307 5.426 -0.729 1.00 95.56 181 VAL A O 1
ATOM 1442 N N . SER A 1 182 ? -10.173 4.579 -2.469 1.00 94.56 182 SER A N 1
ATOM 1443 C CA . SER A 1 182 ? -10.147 3.208 -1.947 1.00 94.56 182 SER A CA 1
ATOM 1444 C C . SER A 1 182 ? -9.426 3.133 -0.598 1.00 94.56 182 SER A C 1
ATOM 1446 O O . SER A 1 182 ? -9.958 2.555 0.348 1.00 94.56 182 SER A O 1
ATOM 1448 N N . ILE A 1 183 ? -8.264 3.783 -0.472 1.00 95.44 183 ILE A N 1
ATOM 1449 C CA . ILE A 1 183 ? -7.503 3.871 0.783 1.00 95.44 183 ILE A CA 1
ATOM 1450 C C . ILE A 1 183 ? -8.356 4.496 1.888 1.00 95.44 183 ILE A C 1
ATOM 1452 O O . ILE A 1 183 ? -8.478 3.919 2.969 1.00 95.44 183 ILE A O 1
ATOM 1456 N N . LEU A 1 184 ? -8.973 5.649 1.617 1.00 94.81 184 LEU A N 1
ATOM 1457 C CA . LEU A 1 184 ? -9.808 6.355 2.588 1.00 94.81 184 LEU A CA 1
ATOM 1458 C C . LEU A 1 184 ? -11.002 5.506 3.025 1.00 94.81 184 LEU A C 1
ATOM 1460 O O . LEU A 1 184 ? -11.260 5.395 4.220 1.00 94.81 184 LEU A O 1
ATOM 1464 N N . VAL A 1 185 ? -11.703 4.871 2.083 1.00 95.31 185 VAL A N 1
ATOM 1465 C CA . VAL A 1 185 ? -12.866 4.023 2.378 1.00 95.31 185 VAL A CA 1
ATOM 1466 C C . VAL A 1 185 ? -12.472 2.835 3.256 1.00 95.31 185 VAL A C 1
ATOM 1468 O O . VAL A 1 185 ? -13.121 2.592 4.276 1.00 95.31 185 VAL A O 1
ATOM 1471 N N . ILE A 1 186 ? -11.400 2.116 2.915 1.00 93.94 186 ILE A N 1
ATOM 1472 C CA . ILE A 1 186 ? -10.940 0.943 3.677 1.00 93.94 186 ILE A CA 1
ATOM 1473 C C . ILE A 1 186 ? -10.470 1.367 5.076 1.00 93.94 186 ILE A C 1
ATOM 1475 O O . ILE A 1 186 ? -10.828 0.745 6.083 1.00 93.94 186 ILE A O 1
ATOM 1479 N N . TYR A 1 187 ? -9.713 2.459 5.165 1.00 92.50 187 TYR A N 1
ATOM 1480 C CA . TYR A 1 187 ? -9.166 2.938 6.428 1.00 92.50 187 TYR A CA 1
ATOM 1481 C C . TYR A 1 187 ? -10.251 3.474 7.374 1.00 92.50 187 TYR A C 1
ATOM 1483 O O . TYR A 1 187 ? -10.305 3.083 8.542 1.00 92.50 187 TYR A O 1
ATOM 1491 N N . LEU A 1 188 ? -11.183 4.289 6.869 1.00 91.75 188 LEU A N 1
ATOM 1492 C CA . LEU A 1 188 ? -12.332 4.768 7.644 1.00 91.75 188 LEU A CA 1
ATOM 1493 C C . LEU A 1 188 ? -13.222 3.611 8.100 1.00 91.75 188 LEU A C 1
ATOM 1495 O O . LEU A 1 188 ? -13.644 3.587 9.256 1.00 91.75 188 LEU A O 1
ATOM 1499 N N . SER A 1 189 ? -13.452 2.621 7.234 1.00 89.81 189 SER A N 1
ATOM 1500 C CA . SER A 1 189 ? -14.192 1.408 7.604 1.00 89.81 189 SER A CA 1
ATOM 1501 C C . SER A 1 189 ? -13.517 0.676 8.764 1.00 89.81 189 SER A C 1
ATOM 1503 O O . SER A 1 189 ? -14.191 0.249 9.699 1.00 89.81 189 SER A O 1
ATOM 1505 N N . THR A 1 190 ? -12.184 0.602 8.763 1.00 89.38 190 THR A N 1
ATOM 1506 C CA . THR A 1 190 ? -11.415 -0.020 9.850 1.00 89.38 190 THR A CA 1
ATOM 1507 C C . THR A 1 190 ? -11.613 0.710 11.182 1.00 89.38 190 THR A C 1
ATOM 1509 O O . THR A 1 190 ? -11.857 0.069 12.208 1.00 89.38 190 THR A O 1
ATOM 1512 N N . ILE A 1 191 ? -11.564 2.047 11.173 1.00 87.06 191 ILE A N 1
ATOM 1513 C CA . ILE A 1 191 ? -11.788 2.873 12.371 1.00 87.06 191 ILE A CA 1
ATOM 1514 C C . ILE A 1 191 ? -13.220 2.688 12.890 1.00 87.06 191 ILE A C 1
ATOM 1516 O O . ILE A 1 191 ? -13.420 2.451 14.081 1.00 87.06 191 ILE A O 1
ATOM 1520 N N . LEU A 1 192 ? -14.223 2.744 12.008 1.00 86.69 192 LEU A N 1
ATOM 1521 C CA . LEU A 1 192 ? -15.632 2.602 12.387 1.00 86.69 192 LEU A CA 1
ATOM 1522 C C . LEU A 1 192 ? -15.944 1.227 12.986 1.00 86.69 192 LEU A C 1
ATOM 1524 O O . LEU A 1 192 ? -16.662 1.144 13.983 1.00 86.69 192 LEU A O 1
ATOM 1528 N N . LEU A 1 193 ? -15.402 0.154 12.404 1.00 83.62 193 LEU A N 1
ATOM 1529 C CA . LEU A 1 193 ? -15.573 -1.206 12.919 1.00 83.62 193 LEU A CA 1
ATOM 1530 C C . LEU A 1 193 ? -14.902 -1.378 14.287 1.00 83.62 193 LEU A C 1
ATOM 1532 O O . LEU A 1 193 ? -15.470 -2.000 15.182 1.00 83.62 193 LEU A O 1
ATOM 1536 N N . THR A 1 194 ? -13.724 -0.781 14.473 1.00 78.62 194 THR A N 1
ATOM 1537 C CA . THR A 1 194 ? -12.944 -0.921 15.710 1.00 78.62 194 THR A CA 1
ATOM 1538 C C . THR A 1 194 ? -13.498 -0.078 16.856 1.00 78.62 194 THR A C 1
ATOM 1540 O O . THR A 1 194 ? -13.485 -0.525 18.004 1.00 78.62 194 THR A O 1
ATOM 1543 N N . ASN A 1 195 ? -14.040 1.107 16.567 1.00 73.19 195 ASN A N 1
ATOM 1544 C CA . ASN A 1 195 ? -14.661 1.969 17.576 1.00 73.19 195 ASN A CA 1
ATOM 1545 C C . ASN A 1 195 ? -15.902 1.324 18.212 1.00 73.19 195 ASN A C 1
ATOM 1547 O O . ASN A 1 195 ? -16.199 1.590 19.370 1.00 73.19 195 ASN A O 1
ATOM 1551 N N . LYS A 1 196 ? -16.599 0.431 17.495 1.00 64.88 196 LYS A N 1
ATOM 1552 C CA . LYS A 1 196 ? -17.735 -0.328 18.043 1.00 64.88 196 LYS A CA 1
ATOM 1553 C C . LYS A 1 196 ? -17.325 -1.481 18.965 1.00 64.88 196 LYS A C 1
ATOM 1555 O O . LYS A 1 196 ? -18.187 -2.037 19.634 1.00 64.88 196 LYS A O 1
ATOM 1560 N N . MET A 1 197 ? -16.038 -1.831 19.044 1.00 59.53 197 MET A N 1
ATOM 1561 C CA . MET A 1 197 ? -15.527 -2.846 19.978 1.00 59.53 197 MET A CA 1
ATOM 1562 C C . MET A 1 197 ? -15.337 -2.307 21.411 1.00 59.53 197 MET A C 1
ATOM 1564 O O . MET A 1 197 ? -14.442 -2.753 22.138 1.00 59.53 197 MET A O 1
ATOM 1568 N N . GLU A 1 198 ? -16.127 -1.316 21.828 1.00 54.31 198 GLU A N 1
ATOM 1569 C CA . GLU A 1 198 ? -16.100 -0.823 23.201 1.00 54.31 198 GLU A CA 1
ATOM 1570 C C . GLU A 1 198 ? -16.925 -1.719 24.136 1.00 54.31 198 GLU A C 1
ATOM 1572 O O . GLU A 1 198 ? -18.132 -1.877 23.996 1.00 54.31 198 GLU A O 1
ATOM 1577 N N . VAL A 1 199 ? -16.202 -2.249 25.129 1.00 49.84 199 VAL A N 1
ATOM 1578 C CA . VAL A 1 199 ? -16.655 -2.895 26.368 1.00 49.84 199 VAL A CA 1
ATOM 1579 C C . VAL A 1 199 ? -17.299 -4.274 26.217 1.00 49.84 199 VAL A C 1
ATOM 1581 O O . VAL A 1 199 ? -18.503 -4.439 26.359 1.00 49.84 199 VAL A O 1
ATOM 1584 N N . ILE A 1 200 ? -16.456 -5.306 26.151 1.00 46.12 200 ILE A N 1
ATOM 1585 C CA . ILE A 1 200 ? -16.607 -6.416 27.100 1.00 46.12 200 ILE A CA 1
ATOM 1586 C C . ILE A 1 200 ? -15.236 -6.631 27.736 1.00 46.12 200 ILE A C 1
ATOM 1588 O O . ILE A 1 200 ? -14.231 -6.795 27.044 1.00 46.12 200 ILE A O 1
ATOM 1592 N N . ARG A 1 201 ? -15.223 -6.471 29.055 1.00 41.19 201 ARG A N 1
ATOM 1593 C CA . ARG A 1 201 ? -14.080 -6.652 29.943 1.00 41.19 201 ARG A CA 1
ATOM 1594 C C . ARG A 1 201 ? -13.582 -8.094 29.900 1.00 41.19 201 ARG A C 1
ATOM 1596 O O . ARG A 1 201 ? -14.445 -8.990 29.782 1.00 41.19 201 ARG A O 1
#